Protein AF-0000000084608697 (afdb_homodimer)

Organism: Ustilaginoidea virens (NCBI:txid1159556)

Solvent-accessible surface area (backbone atoms only — not comparable to full-atom values): 17547 Å² total; per-residue (Å²): 116,72,67,58,55,71,74,44,59,84,56,86,73,61,62,31,54,55,31,36,53,52,17,53,52,23,45,50,49,25,54,39,28,73,66,32,32,55,66,58,42,60,38,37,49,15,22,28,38,75,38,80,84,57,64,77,69,54,99,87,40,54,47,83,27,41,56,62,39,54,36,82,29,76,86,44,89,82,32,40,54,61,70,35,53,60,26,30,44,39,45,17,50,34,32,39,53,48,17,53,41,22,41,52,22,21,69,34,38,35,33,33,67,38,40,48,50,38,52,46,48,32,52,51,49,40,51,52,55,49,40,30,42,76,70,68,41,41,22,60,93,49,72,65,42,48,50,62,49,50,58,23,49,50,48,65,58,48,47,74,74,44,39,78,79,45,37,78,42,122,115,71,66,62,58,69,74,46,58,84,55,86,72,62,62,32,55,56,31,38,53,51,18,52,51,22,46,52,49,25,54,39,30,73,65,31,34,55,67,59,40,60,38,36,51,16,21,28,37,75,37,79,85,56,63,77,69,53,98,87,42,55,46,84,27,40,56,60,38,53,38,82,29,75,84,43,89,82,33,40,54,61,70,34,52,60,28,30,45,41,46,16,50,35,32,38,53,48,17,53,42,22,41,53,22,20,70,36,39,37,33,34,67,39,40,49,50,38,50,46,49,32,52,52,50,40,51,50,55,49,41,32,42,76,70,66,42,39,24,60,92,49,73,65,44,46,50,61,50,48,57,24,51,50,48,65,56,48,47,75,77,45,38,79,78,45,37,79,42,123

Foldseek 3Di:
DVVVVVLAAPDPDCLLVLLLVLLVVLLVLLVCLQVDCVLVCQFQVFWWDADPVDDPDDPVDHLVPDPVRIDTDRPDPPTGAPDDSVNSNVSSVLSNVLSVLSNVCSHQLQAPVSLVVNLVSLVVQLVVLVCSVPPVRSGDDDDSSVVSNVSSVCCNVPSVVCSVVRHNHD/DVVVVVLAAPDPDCLLVLLLVLLVVLLVLLVCLQVDCVLVCQFQVFWWDADPPDDPDDPVDHLVPDPVRIDTDRPDPPTGADDDSVNSNVSSVLSNVLSVLSNVCSHQLQAPVSLVVNLVSLVVQLVVLVCSVPPVRSGDDDDSSVVSNVSSVCCNVPSVVCSVVRHNHD

Radius of gyration: 20.95 Å; Cα contacts (8 Å, |Δi|>4): 525; chains: 2; bounding box: 41×61×62 Å

pLDDT: mean 93.78, std 8.95, range [45.25, 98.75]

Secondary structure (DSSP, 8-state):
-HHHHHHS---SSSHHHHHHHHHHHHHHHHHHHHH-SHHHHHHS---EEE-TTSPPP-SS--GGG-TTSEEE-TT-TT-B----HHHHHHHHHHHHHHHHHHHHHHH-TTBHHHHHHHHHHHHHHHHHHHHIIIII----SSHHHHHHHHHHHHHHHHHHHHHHHH--B-/-HHHHHHS---SSSHHHHHHHHHHHHHHHHHHHHH-SHHHHHHS---EEE-TTSPPP-SS--GGG-TTSEEE-TT-TT-B----HHHHHHHHHHHHHHHHHHHHHHH-TTBHHHHHHHHHHHHHHHHHHHHIIIII----SSHHHHHHHHHHHHHHHHHHHHHHHH--B-

Nearest PDB structures (foldseek):
  8vdq-assembly1_A  TM=4.233E-01  e=6.321E+00  Mus musculus
  8vdq-assembly1_A  TM=4.374E-01  e=5.669E+00  Mus musculus

Structure (mmCIF, N/CA/C/O backbone):
data_AF-0000000084608697-model_v1
#
loop_
_entity.id
_entity.type
_entity.pdbx_description
1 polymer 'Ergosterol biosynthesis protein'
#
loop_
_atom_site.group_PDB
_atom_site.id
_atom_site.type_symbol
_atom_site.label_atom_id
_atom_site.label_alt_id
_atom_site.label_comp_id
_atom_site.label_asym_id
_atom_site.label_entity_id
_atom_site.label_seq_id
_atom_site.pdbx_PDB_ins_code
_atom_site.Cartn_x
_atom_site.Cartn_y
_atom_site.Cartn_z
_atom_site.occupancy
_atom_site.B_iso_or_equiv
_atom_site.auth_seq_id
_atom_site.auth_comp_id
_atom_site.auth_asym_id
_atom_site.auth_atom_id
_atom_site.pdbx_PDB_model_num
ATOM 1 N N . MET A 1 1 ? -3.281 -4.859 -34.844 1 45.25 1 MET A N 1
ATOM 2 C CA . MET A 1 1 ? -4.25 -5.734 -34.188 1 45.25 1 MET A CA 1
ATOM 3 C C . MET A 1 1 ? -3.572 -6.996 -33.656 1 45.25 1 MET A C 1
ATOM 5 O O . MET A 1 1 ? -4.027 -7.582 -32.688 1 45.25 1 MET A O 1
ATOM 9 N N . ASP A 1 2 ? -2.605 -7.582 -34.438 1 53.78 2 ASP A N 1
ATOM 10 C CA . ASP A 1 2 ? -1.92 -8.836 -34.125 1 53.78 2 ASP A CA 1
ATOM 11 C C . ASP A 1 2 ? -1.036 -8.695 -32.875 1 53.78 2 ASP A C 1
ATOM 13 O O . ASP A 1 2 ? -0.891 -9.641 -32.125 1 53.78 2 ASP A O 1
ATOM 17 N N . SER A 1 3 ? -0.537 -7.578 -32.75 1 54.22 3 SER A N 1
ATOM 18 C CA . SER A 1 3 ? 0.428 -7.34 -31.672 1 54.22 3 SER A CA 1
ATOM 19 C C . SER A 1 3 ? -0.259 -7.258 -30.312 1 54.22 3 SER A C 1
ATOM 21 O O . SER A 1 3 ? 0.27 -7.75 -29.312 1 54.22 3 SER A O 1
ATOM 23 N N . LEU A 1 4 ? -1.444 -6.684 -30.328 1 56.38 4 LEU A N 1
ATOM 24 C CA . LEU A 1 4 ? -2.174 -6.586 -29.062 1 56.38 4 LEU A CA 1
ATOM 25 C C . LEU A 1 4 ? -2.596 -7.969 -28.578 1 56.38 4 LEU A C 1
ATOM 27 O O . LEU A 1 4 ? -2.598 -8.227 -27.359 1 56.38 4 LEU A O 1
ATOM 31 N N . LYS A 1 5 ? -2.891 -8.836 -29.453 1 59.56 5 LYS A N 1
ATOM 32 C CA . LYS A 1 5 ? -3.326 -10.188 -29.125 1 59.56 5 LYS A CA 1
ATOM 33 C C . LYS A 1 5 ? -2.213 -10.961 -28.422 1 59.56 5 LYS A C 1
ATOM 35 O O . LYS A 1 5 ? -2.48 -11.836 -27.594 1 59.56 5 LYS A O 1
ATOM 40 N N . SER A 1 6 ? -1.045 -10.523 -28.969 1 66.44 6 SER A N 1
ATOM 41 C CA . SER A 1 6 ? 0.073 -11.281 -28.406 1 66.44 6 SER A CA 1
ATOM 42 C C . SER A 1 6 ? 0.277 -10.969 -26.938 1 66.44 6 SER A C 1
ATOM 44 O O . SER A 1 6 ? 0.839 -11.781 -26.188 1 66.44 6 SER A O 1
ATOM 46 N N . VAL A 1 7 ? -0.311 -9.742 -26.422 1 72 7 VAL A N 1
ATOM 47 C CA . VAL A 1 7 ? -0.062 -9.352 -25.047 1 72 7 VAL A CA 1
ATOM 48 C C . VAL A 1 7 ? -1.276 -9.688 -24.188 1 72 7 VAL A C 1
ATOM 50 O O . VAL A 1 7 ? -1.203 -9.648 -22.953 1 72 7 VAL A O 1
ATOM 53 N N . LEU A 1 8 ? -2.275 -10.148 -24.875 1 74.19 8 LEU A N 1
ATOM 54 C CA . LEU A 1 8 ? -3.5 -10.469 -24.141 1 74.19 8 LEU A CA 1
ATOM 55 C C . LEU A 1 8 ? -3.453 -11.891 -23.594 1 74.19 8 LEU A C 1
ATOM 57 O O . LEU A 1 8 ? -2.85 -12.773 -24.203 1 74.19 8 LEU A O 1
ATOM 61 N N . PRO A 1 9 ? -4.078 -12.031 -22.438 1 79.44 9 PRO A N 1
ATOM 62 C CA . PRO A 1 9 ? -4.078 -13.375 -21.859 1 79.44 9 PRO A CA 1
ATOM 63 C C . PRO A 1 9 ? -4.797 -14.398 -22.734 1 79.44 9 PRO A C 1
ATOM 65 O O . PRO A 1 9 ? -5.762 -14.062 -23.422 1 79.44 9 PRO A O 1
ATOM 68 N N . GLU A 1 10 ? -4.266 -15.539 -23 1 67.75 10 GLU A N 1
ATOM 69 C CA . GLU A 1 10 ? -4.816 -16.609 -23.828 1 67.75 10 GLU A CA 1
ATOM 70 C C . GLU A 1 10 ? -5.852 -17.422 -23.078 1 67.75 10 GLU A C 1
ATOM 72 O O . GLU A 1 10 ? -6.645 -18.156 -23.672 1 67.75 10 GLU A O 1
ATOM 77 N N . GLY A 1 11 ? -6.113 -16.875 -21.953 1 62.91 11 GLY A N 1
ATOM 78 C CA . GLY A 1 11 ? -6.887 -17.781 -21.109 1 62.91 11 GLY A CA 1
ATOM 79 C C . GLY A 1 11 ? -8.359 -17.812 -21.469 1 62.91 11 GLY A C 1
ATOM 80 O O . GLY A 1 11 ? -8.836 -16.984 -22.25 1 62.91 11 GLY A O 1
ATOM 81 N N . LYS A 1 12 ? -9.047 -18.938 -21.25 1 77.56 12 LYS A N 1
ATOM 82 C CA . LYS A 1 12 ? -10.484 -19.156 -21.391 1 77.56 12 LYS A CA 1
ATOM 83 C C . LYS A 1 12 ? -11.273 -18.25 -20.453 1 77.56 12 LYS A C 1
ATOM 85 O O . LYS A 1 12 ? -10.906 -18.078 -19.281 1 77.56 12 LYS A O 1
ATOM 90 N N . GLY A 1 13 ? -12.188 -17.547 -21.047 1 87.81 13 GLY A N 1
ATOM 91 C CA . GLY A 1 13 ? -13.109 -16.75 -20.25 1 87.81 13 GLY A CA 1
ATOM 92 C C . GLY A 1 13 ? -12.742 -15.281 -20.188 1 87.81 13 GLY A C 1
ATOM 93 O O . GLY A 1 13 ? -11.773 -14.859 -20.828 1 87.81 13 GLY A O 1
ATOM 94 N N . ILE A 1 14 ? -13.445 -14.562 -19.328 1 94.06 14 ILE A N 1
ATOM 95 C CA . ILE A 1 14 ? -13.359 -13.102 -19.328 1 94.06 14 ILE A CA 1
ATOM 96 C C . ILE A 1 14 ? -12.547 -12.633 -18.125 1 94.06 14 ILE A C 1
ATOM 98 O O . ILE A 1 14 ? -12.031 -11.516 -18.125 1 94.06 14 ILE A O 1
ATOM 102 N N . LEU A 1 15 ? -12.312 -13.461 -17.219 1 95.12 15 LEU A N 1
ATOM 103 C CA . LEU A 1 15 ? -11.672 -13.078 -15.961 1 95.12 15 LEU A CA 1
ATOM 104 C C . LEU A 1 15 ? -10.25 -12.602 -16.188 1 95.12 15 LEU A C 1
ATOM 106 O O . LEU A 1 15 ? -9.828 -11.578 -15.633 1 95.12 15 LEU A O 1
ATOM 110 N N . PRO A 1 16 ? -9.453 -13.211 -17.047 1 95.25 16 PRO A N 1
ATOM 111 C CA . PRO A 1 16 ? -8.102 -12.711 -17.312 1 95.25 16 PRO A CA 1
ATOM 112 C C . PRO A 1 16 ? -8.102 -11.297 -17.875 1 95.25 16 PRO A C 1
ATOM 114 O O . PRO A 1 16 ? -7.227 -10.492 -17.547 1 95.25 16 PRO A O 1
ATOM 117 N N . TYR A 1 17 ? -9.055 -11.023 -18.656 1 94.06 17 TYR A N 1
ATOM 118 C CA . TYR A 1 17 ? -9.141 -9.688 -19.234 1 94.06 17 TYR A CA 1
ATOM 119 C C . TYR A 1 17 ? -9.539 -8.656 -18.188 1 94.06 17 TYR A C 1
ATOM 121 O O . TYR A 1 17 ? -9.023 -7.531 -18.188 1 94.06 17 TYR A O 1
ATOM 129 N N . TYR A 1 18 ? -10.477 -9.047 -17.375 1 95.38 18 TYR A N 1
ATOM 130 C CA . TYR A 1 18 ? -10.867 -8.195 -16.25 1 95.38 18 TYR A CA 1
ATOM 131 C C . TYR A 1 18 ? -9.656 -7.852 -15.391 1 95.38 18 TYR A C 1
ATOM 133 O O . TYR A 1 18 ? -9.43 -6.684 -15.062 1 95.38 18 TYR A O 1
ATOM 141 N N . MET A 1 19 ? -8.859 -8.812 -15.117 1 95.69 19 MET A N 1
ATOM 142 C CA . MET A 1 19 ? -7.688 -8.625 -14.266 1 95.69 19 MET A CA 1
ATOM 143 C C . MET A 1 19 ? -6.633 -7.777 -14.977 1 95.69 19 MET A C 1
ATOM 145 O O . MET A 1 19 ? -5.992 -6.926 -14.359 1 95.69 19 MET A O 1
ATOM 149 N N . PHE A 1 20 ? -6.504 -8.023 -16.203 1 95.31 20 PHE A N 1
ATOM 150 C CA . PHE A 1 20 ? -5.512 -7.277 -16.969 1 95.31 20 PHE A CA 1
ATOM 151 C C . PHE A 1 20 ? -5.883 -5.801 -17.047 1 95.31 20 PHE A C 1
ATOM 153 O O . PHE A 1 20 ? -5.035 -4.93 -16.828 1 95.31 20 PHE A O 1
ATOM 160 N N . VAL A 1 21 ? -7.117 -5.52 -17.312 1 93.88 21 VAL A N 1
ATOM 161 C CA . VAL A 1 21 ? -7.586 -4.145 -17.406 1 93.88 21 VAL A CA 1
ATOM 162 C C . VAL A 1 21 ? -7.402 -3.439 -16.062 1 93.88 21 VAL A C 1
ATOM 164 O O . VAL A 1 21 ? -6.914 -2.307 -16.016 1 93.88 21 VAL A O 1
ATOM 167 N N . LEU A 1 22 ? -7.73 -4.086 -14.977 1 94.44 22 LEU A N 1
ATOM 168 C CA . LEU A 1 22 ? -7.57 -3.494 -13.656 1 94.44 22 LEU A CA 1
ATOM 169 C C . LEU A 1 22 ? -6.102 -3.254 -13.336 1 94.44 22 LEU A C 1
ATOM 171 O O . LEU A 1 22 ? -5.758 -2.285 -12.656 1 94.44 22 LEU A O 1
ATOM 175 N N . SER A 1 23 ? -5.293 -4.121 -13.867 1 95.62 23 SER A N 1
ATOM 176 C CA . SER A 1 23 ? -3.859 -3.932 -13.68 1 95.62 23 SER A CA 1
ATOM 177 C C . SER A 1 23 ? -3.375 -2.666 -14.383 1 95.62 23 SER A C 1
ATOM 179 O O . SER A 1 23 ? -2.592 -1.898 -13.812 1 95.62 23 SER A O 1
ATOM 181 N N . VAL A 1 24 ? -3.844 -2.428 -15.516 1 93.5 24 VAL A N 1
ATOM 182 C CA . VAL A 1 24 ? -3.457 -1.241 -16.281 1 93.5 24 VAL A CA 1
ATOM 183 C C . VAL A 1 24 ? -3.977 0.011 -15.57 1 93.5 24 VAL A C 1
ATOM 185 O O . VAL A 1 24 ? -3.26 1.007 -15.453 1 93.5 24 VAL A O 1
ATOM 188 N N . ILE A 1 25 ? -5.184 -0.062 -15.07 1 91.75 25 ILE A N 1
ATOM 189 C CA . ILE A 1 25 ? -5.766 1.044 -14.312 1 91.75 25 ILE A CA 1
ATOM 190 C C . ILE A 1 25 ? -4.918 1.335 -13.078 1 91.75 25 ILE A C 1
ATOM 192 O O . ILE A 1 25 ? -4.648 2.496 -12.766 1 91.75 25 ILE A O 1
ATOM 196 N N . SER A 1 26 ? -4.449 0.291 -12.461 1 93.81 26 SER A N 1
ATOM 197 C CA . SER A 1 26 ? -3.641 0.436 -11.258 1 93.81 26 SER A CA 1
ATOM 198 C C . SER A 1 26 ? -2.283 1.055 -11.57 1 93.81 26 SER A C 1
ATOM 200 O O . SER A 1 26 ? -1.731 1.799 -10.758 1 93.81 26 SER A O 1
ATOM 202 N N . ILE A 1 27 ? -1.717 0.741 -12.68 1 93.56 27 ILE A N 1
ATOM 203 C CA . ILE A 1 27 ? -0.475 1.378 -13.102 1 93.56 27 ILE A CA 1
ATOM 204 C C . ILE A 1 27 ? -0.707 2.873 -13.312 1 93.56 27 ILE A C 1
ATOM 206 O O . ILE A 1 27 ? 0.123 3.697 -12.922 1 93.56 27 ILE A O 1
ATOM 210 N N . GLY A 1 28 ? -1.829 3.162 -13.969 1 92.56 28 GLY A N 1
ATOM 211 C CA . GLY A 1 28 ? -2.201 4.559 -14.117 1 92.56 28 GLY A CA 1
ATOM 212 C C . GLY A 1 28 ? -2.33 5.293 -12.797 1 92.56 28 GLY A C 1
ATOM 213 O O . GLY A 1 28 ? -1.868 6.43 -12.664 1 92.56 28 GLY A O 1
ATOM 214 N N . ASN A 1 29 ? -2.975 4.621 -11.875 1 92.31 29 ASN A N 1
ATOM 215 C CA . ASN A 1 29 ? -3.1 5.203 -10.539 1 92.31 29 ASN A CA 1
ATOM 216 C C . ASN A 1 29 ? -1.733 5.445 -9.906 1 92.31 29 ASN A C 1
ATOM 218 O O . ASN A 1 29 ? -1.498 6.5 -9.312 1 92.31 29 ASN A O 1
ATOM 222 N N . CYS A 1 30 ? -0.899 4.5 -10.047 1 93.06 30 CYS A N 1
ATOM 223 C CA . CYS A 1 30 ? 0.449 4.648 -9.508 1 93.06 30 CYS A CA 1
ATOM 224 C C . CYS A 1 30 ? 1.138 5.871 -10.102 1 93.06 30 CYS A C 1
ATOM 226 O O . CYS A 1 30 ? 1.655 6.715 -9.367 1 93.06 30 CYS A O 1
ATOM 228 N N . LEU A 1 31 ? 1.128 6.039 -11.352 1 94.19 31 LEU A N 1
ATOM 229 C CA . LEU A 1 31 ? 1.785 7.156 -12.016 1 94.19 31 LEU A CA 1
ATOM 230 C C . LEU A 1 31 ? 1.169 8.484 -11.594 1 94.19 31 LEU A C 1
ATOM 232 O O . LEU A 1 31 ? 1.886 9.461 -11.359 1 94.19 31 LEU A O 1
ATOM 236 N N . GLN A 1 32 ? -0.088 8.414 -11.523 1 95 32 GLN A N 1
ATOM 237 C CA . GLN A 1 32 ? -0.788 9.648 -11.195 1 95 32 GLN A CA 1
ATOM 238 C C . GLN A 1 32 ? -0.42 10.141 -9.797 1 95 32 GLN A C 1
ATOM 240 O O . GLN A 1 32 ? -0.306 11.344 -9.562 1 95 32 GLN A O 1
ATOM 245 N N . THR A 1 33 ? -0.201 9.258 -8.836 1 95.12 33 THR A N 1
ATOM 246 C CA . THR A 1 33 ? 0.091 9.656 -7.461 1 95.12 33 THR A CA 1
ATOM 247 C C . THR A 1 33 ? 1.447 10.344 -7.375 1 95.12 33 THR A C 1
ATOM 249 O O . THR A 1 33 ? 1.72 11.07 -6.418 1 95.12 33 THR A O 1
ATOM 252 N N . TYR A 1 34 ? 2.328 10.188 -8.383 1 95.75 34 TYR A N 1
ATOM 253 C CA . TYR A 1 34 ? 3.627 10.852 -8.406 1 95.75 34 TYR A CA 1
ATOM 254 C C . TYR A 1 34 ? 3.555 12.172 -9.164 1 95.75 34 TYR A C 1
ATOM 256 O O . TYR A 1 34 ? 4.473 12.984 -9.086 1 95.75 34 TYR A O 1
ATOM 264 N N . SER A 1 35 ? 2.438 12.422 -9.836 1 96.44 35 SER A N 1
ATOM 265 C CA . SER A 1 35 ? 2.32 13.602 -10.688 1 96.44 35 SER A CA 1
ATOM 266 C C . SER A 1 35 ? 1.34 14.609 -10.102 1 96.44 35 SER A C 1
ATOM 268 O O . SER A 1 35 ? 1.544 15.82 -10.219 1 96.44 35 SER A O 1
ATOM 270 N N . THR A 1 36 ? 0.252 14.055 -9.547 1 97.19 36 THR A N 1
ATOM 271 C CA . THR A 1 36 ? -0.782 14.906 -8.977 1 97.19 36 THR A CA 1
ATOM 272 C C . THR A 1 36 ? -1.532 14.18 -7.859 1 97.19 36 THR A C 1
ATOM 274 O O . THR A 1 36 ? -1.613 12.953 -7.859 1 97.19 36 THR A O 1
ATOM 277 N N . LEU A 1 37 ? -2.049 15.008 -6.941 1 97.12 37 LEU A N 1
ATOM 278 C CA . LEU A 1 37 ? -2.891 14.43 -5.895 1 97.12 37 LEU A CA 1
ATOM 279 C C . LEU A 1 37 ? -4.367 14.625 -6.223 1 97.12 37 LEU A C 1
ATOM 281 O O . LEU A 1 37 ? -5.238 14.195 -5.461 1 97.12 37 LEU A O 1
ATOM 285 N N . HIS A 1 38 ? -4.621 15.164 -7.332 1 96 38 HIS A N 1
ATOM 286 C CA . HIS A 1 38 ? -5.965 15.586 -7.711 1 96 38 HIS A CA 1
ATOM 287 C C . HIS A 1 38 ? -6.949 14.422 -7.641 1 96 38 HIS A C 1
ATOM 289 O O . HIS A 1 38 ? -7.984 14.516 -6.98 1 96 38 HIS A O 1
ATOM 295 N N . PHE A 1 39 ? -6.672 13.367 -8.156 1 94.5 39 PHE A N 1
ATOM 296 C CA . PHE A 1 39 ? -7.59 12.242 -8.242 1 94.5 39 PHE A CA 1
ATOM 297 C C . PHE A 1 39 ? -7.676 11.5 -6.914 1 94.5 39 PHE A C 1
ATOM 299 O O . PHE A 1 39 ? -8.758 11.109 -6.484 1 94.5 39 PHE A O 1
ATOM 306 N N . SER A 1 40 ? -6.562 11.312 -6.238 1 96.38 40 SER A N 1
ATOM 307 C CA . SER A 1 40 ? -6.539 10.609 -4.957 1 96.38 40 SER A CA 1
ATOM 308 C C . SER A 1 40 ? -7.285 11.391 -3.883 1 96.38 40 SER A C 1
ATOM 310 O O . SER A 1 40 ? -7.906 10.805 -2.998 1 96.38 40 SER A O 1
ATOM 312 N N . ARG A 1 41 ? -7.18 12.719 -3.98 1 97.19 41 ARG A N 1
ATOM 313 C CA . ARG A 1 41 ? -7.871 13.555 -3.008 1 97.19 41 ARG A CA 1
ATOM 314 C C . ARG A 1 41 ? -9.383 13.477 -3.199 1 97.19 41 ARG A C 1
ATOM 316 O O . ARG A 1 41 ? -10.148 13.688 -2.254 1 97.19 41 ARG A O 1
ATOM 323 N N . ARG A 1 42 ? -9.789 13.195 -4.395 1 95.94 42 ARG A N 1
ATOM 324 C CA . ARG A 1 42 ? -11.219 13 -4.648 1 95.94 42 ARG A CA 1
ATOM 325 C C . ARG A 1 42 ? -11.695 11.672 -4.066 1 95.94 42 ARG A C 1
ATOM 327 O O . ARG A 1 42 ? -12.859 11.547 -3.678 1 95.94 42 ARG A O 1
ATOM 334 N N . LEU A 1 43 ? -10.773 10.781 -4.059 1 96.75 43 LEU A N 1
ATOM 335 C CA . LEU A 1 43 ? -11.086 9.484 -3.475 1 96.75 43 LEU A CA 1
ATOM 336 C C . LEU A 1 43 ? -11.117 9.57 -1.951 1 96.75 43 LEU A C 1
ATOM 338 O O . LEU A 1 43 ? -12.102 9.156 -1.326 1 96.75 43 LEU A O 1
ATOM 342 N N . TYR A 1 44 ? -10.07 10.07 -1.381 1 97.88 44 TYR A N 1
ATOM 343 C CA . TYR A 1 44 ? -9.961 10.281 0.059 1 97.88 44 TYR A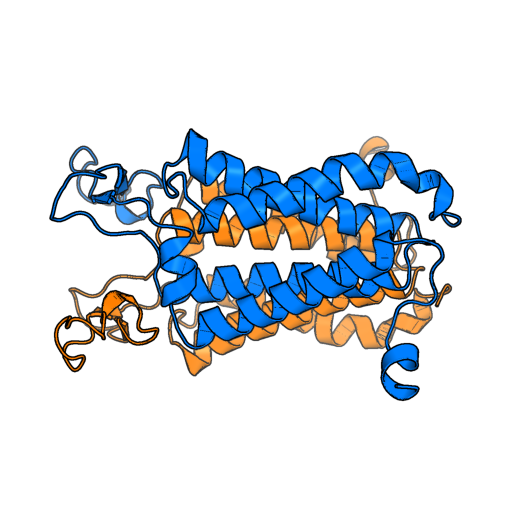 CA 1
ATOM 344 C C . TYR A 1 44 ? -10.344 11.703 0.436 1 97.88 44 TYR A C 1
ATOM 346 O O . TYR A 1 44 ? -9.5 12.492 0.871 1 97.88 44 TYR A O 1
ATOM 354 N N . ASN A 1 45 ? -11.641 12 0.368 1 97.56 45 ASN A N 1
ATOM 355 C CA . ASN A 1 45 ? -12.086 13.391 0.42 1 97.56 45 ASN A CA 1
ATOM 356 C C . ASN A 1 45 ? -12.695 13.727 1.776 1 97.56 45 ASN A C 1
ATOM 358 O O . ASN A 1 45 ? -13.328 14.781 1.934 1 97.56 45 ASN A O 1
ATOM 362 N N . GLY A 1 46 ? -12.555 12.82 2.738 1 97.75 46 GLY A N 1
ATOM 363 C CA . GLY A 1 46 ? -12.953 13.172 4.09 1 97.75 46 GLY A CA 1
ATOM 364 C C . GLY A 1 46 ? -12.141 14.32 4.672 1 97.75 46 GLY A 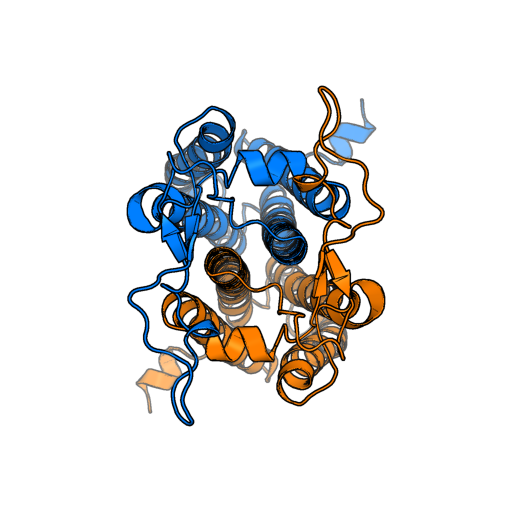C 1
ATOM 365 O O . GLY A 1 46 ? -10.938 14.414 4.434 1 97.75 46 GLY A O 1
ATOM 366 N N . ARG A 1 47 ? -12.875 15.109 5.445 1 97.88 47 ARG A N 1
ATOM 367 C CA . ARG A 1 47 ? -12.219 16.297 5.973 1 97.88 47 ARG A CA 1
ATOM 368 C C . ARG A 1 47 ? -12.094 16.234 7.492 1 97.88 47 ARG A C 1
ATOM 370 O O . ARG A 1 47 ? -13.016 15.773 8.18 1 97.88 47 ARG A O 1
ATOM 377 N N . PHE A 1 48 ? -10.938 16.719 8.016 1 98.5 48 PHE A N 1
ATOM 378 C CA . PHE A 1 48 ? -10.602 16.516 9.414 1 98.5 48 PHE A CA 1
ATOM 379 C C . PHE A 1 48 ? -9.969 17.766 10.016 1 98.5 48 PHE A C 1
ATOM 381 O O . PHE A 1 48 ? -9.422 18.594 9.289 1 98.5 48 PHE A O 1
ATOM 388 N N . ILE A 1 49 ? -10.055 17.875 11.273 1 98 49 ILE A N 1
ATOM 389 C CA . ILE A 1 49 ? -9.336 18.859 12.062 1 98 49 ILE A CA 1
ATOM 390 C C . ILE A 1 49 ? -8.562 18.172 13.188 1 98 49 ILE A C 1
ATOM 392 O O . ILE A 1 49 ? -8.812 17 13.484 1 98 49 ILE A O 1
ATOM 396 N N . ARG A 1 50 ? -7.625 18.859 13.773 1 97.12 50 ARG A N 1
ATOM 397 C CA . ARG A 1 50 ? -6.832 18.312 14.867 1 97.12 50 ARG A CA 1
ATOM 398 C C . ARG A 1 50 ? -7.711 17.984 16.078 1 97.12 50 ARG A C 1
ATOM 400 O O . ARG A 1 50 ? -8.609 18.75 16.422 1 97.12 50 ARG A O 1
ATOM 407 N N . ASN A 1 51 ? -7.477 16.875 16.641 1 97.44 51 ASN A N 1
ATOM 408 C CA . ASN A 1 51 ? -8.164 16.453 17.859 1 97.44 51 ASN A CA 1
ATOM 409 C C . ASN A 1 51 ? -7.672 17.234 19.078 1 97.44 51 ASN A C 1
ATOM 411 O O . ASN A 1 51 ? -6.629 16.906 19.641 1 97.44 51 ASN A O 1
ATOM 415 N N . THR A 1 52 ? -8.391 18.188 19.594 1 95.06 52 THR A N 1
ATOM 416 C CA . THR A 1 52 ? -7.973 19.062 20.688 1 95.06 52 THR A CA 1
ATOM 417 C C . THR A 1 52 ? -8.195 18.391 22.031 1 95.06 52 THR A C 1
ATOM 419 O O . THR A 1 52 ? -7.785 18.922 23.078 1 95.06 52 THR A O 1
ATOM 422 N N . LYS A 1 53 ? -8.797 17.25 22.047 1 96.38 53 LYS A N 1
ATOM 423 C CA . LYS A 1 53 ? -9.055 16.531 23.297 1 96.38 53 LYS A CA 1
ATOM 424 C C . LYS A 1 53 ? -7.82 15.766 23.75 1 96.38 53 LYS A C 1
ATOM 426 O O . LYS A 1 53 ? -7.754 15.312 24.891 1 96.38 53 LYS A O 1
ATOM 431 N N . LEU A 1 54 ? -6.863 15.57 22.781 1 95.5 54 LEU A N 1
ATOM 432 C CA . LEU A 1 54 ? -5.633 14.883 23.156 1 95.5 54 LEU A CA 1
ATOM 433 C C . LEU A 1 54 ? -4.758 15.766 24.031 1 95.5 54 LEU A C 1
ATOM 435 O O . LEU A 1 54 ? -4.648 16.969 23.797 1 95.5 54 LEU A O 1
ATOM 439 N N . PRO A 1 55 ? -4.141 15.164 25.062 1 94.19 55 PRO A N 1
ATOM 440 C CA . PRO A 1 55 ? -3.24 15.945 25.906 1 94.19 55 PRO A CA 1
ATOM 441 C C . PRO A 1 55 ? -1.993 16.422 25.172 1 94.19 55 PRO A C 1
ATOM 443 O O . PRO A 1 55 ? -1.642 15.867 24.125 1 94.19 55 PRO A O 1
ATOM 446 N N . PRO A 1 56 ? -1.363 17.438 25.766 1 93.06 56 PRO A N 1
ATOM 447 C CA . PRO A 1 56 ? -0.113 17.891 25.156 1 93.06 56 PRO A CA 1
ATOM 448 C C . PRO A 1 56 ? 1.016 16.875 25.281 1 93.06 56 PRO A C 1
ATOM 450 O O . PRO A 1 56 ? 0.912 15.93 26.062 1 93.06 56 PRO A O 1
ATOM 453 N N . ALA A 1 57 ? 2.018 17.062 24.453 1 93.06 57 ALA A N 1
ATOM 454 C CA . ALA A 1 57 ? 3.174 16.172 24.469 1 93.06 57 ALA A CA 1
ATOM 455 C C . ALA A 1 57 ? 3.848 16.156 25.828 1 93.06 57 ALA A C 1
ATOM 457 O O . ALA A 1 57 ? 3.973 17.203 26.484 1 93.06 57 ALA A O 1
ATOM 458 N N . THR A 1 58 ? 4.156 15.047 26.297 1 93.56 58 THR A N 1
ATOM 459 C CA . THR A 1 58 ? 4.965 14.828 27.5 1 93.56 58 THR A CA 1
ATOM 460 C C . THR A 1 58 ? 6.184 13.969 27.188 1 93.56 58 THR A C 1
ATOM 462 O O . THR A 1 58 ? 6.48 13.711 26.016 1 93.56 58 THR A O 1
ATOM 465 N N . ALA A 1 59 ? 6.891 13.609 28.219 1 92.56 59 ALA A N 1
ATOM 466 C CA . ALA A 1 59 ? 8.062 12.766 28.031 1 92.56 59 ALA A CA 1
ATOM 467 C C . ALA A 1 59 ? 7.668 11.367 27.562 1 92.56 59 ALA A C 1
ATOM 469 O O . ALA A 1 59 ? 8.43 10.711 26.844 1 92.56 59 ALA A O 1
ATOM 470 N N . THR A 1 60 ? 6.453 10.992 27.797 1 90.5 60 THR A N 1
ATOM 471 C CA . THR A 1 60 ? 6.07 9.609 27.531 1 90.5 60 THR A CA 1
ATOM 472 C C . THR A 1 60 ? 4.93 9.547 26.516 1 90.5 60 THR A C 1
ATOM 474 O O . THR A 1 60 ? 4.512 8.461 26.109 1 90.5 60 THR A O 1
ATOM 477 N N . PHE A 1 61 ? 4.449 10.688 26.172 1 92 61 PHE A N 1
ATOM 478 C CA . PHE A 1 61 ? 3.301 10.711 25.281 1 92 61 PHE A CA 1
ATOM 479 C C . PHE A 1 61 ? 3.473 11.773 24.203 1 92 61 PHE A C 1
ATOM 481 O O . PHE A 1 61 ? 3.775 12.93 24.516 1 92 61 PHE A O 1
ATOM 488 N N . ASP A 1 62 ? 3.34 11.398 23 1 95.12 62 ASP A N 1
ATOM 489 C CA . ASP A 1 62 ? 3.318 12.312 21.859 1 95.12 62 ASP A CA 1
ATOM 490 C C . ASP A 1 62 ? 1.985 12.234 21.125 1 95.12 62 ASP A C 1
ATOM 492 O O . ASP A 1 62 ? 1.664 11.211 20.516 1 95.12 62 ASP A O 1
ATOM 496 N N . PRO A 1 63 ? 1.178 13.25 21.156 1 95.81 63 PRO A N 1
ATOM 497 C CA . PRO A 1 63 ? -0.115 13.219 20.469 1 95.81 63 PRO A CA 1
ATOM 498 C C . PRO A 1 63 ? 0.021 12.984 18.953 1 95.81 63 PRO A C 1
ATOM 500 O O . PRO A 1 63 ? -0.917 12.5 18.312 1 95.81 63 PRO A O 1
ATOM 503 N N . GLU A 1 64 ? 1.182 13.297 18.375 1 96.25 64 GLU A N 1
ATOM 504 C CA . GLU A 1 64 ? 1.404 13.086 16.938 1 96.25 64 GLU A CA 1
ATOM 505 C C . GLU A 1 64 ? 1.491 11.602 16.609 1 96.25 64 GLU A C 1
ATOM 507 O O . GLU A 1 64 ? 1.391 11.219 15.445 1 96.25 64 GLU A O 1
ATOM 512 N N . ASP A 1 65 ? 1.636 10.766 17.656 1 97 65 ASP A N 1
ATOM 513 C CA . ASP A 1 65 ? 1.724 9.32 17.469 1 97 65 ASP A CA 1
ATOM 514 C C . ASP A 1 65 ? 0.337 8.68 17.469 1 97 65 ASP A C 1
ATOM 516 O O . ASP A 1 65 ? 0.191 7.5 17.156 1 97 65 ASP A O 1
ATOM 520 N N . SER A 1 66 ? -0.651 9.461 17.812 1 96.94 66 SER A N 1
ATOM 521 C CA . SER A 1 66 ? -1.996 8.922 17.969 1 96.94 66 SER A CA 1
ATOM 522 C C . SER A 1 66 ? -2.688 8.75 16.625 1 96.94 66 SER A C 1
ATOM 524 O O . SER A 1 66 ? -2.629 9.641 15.773 1 96.94 66 SER A O 1
ATOM 526 N N . THR A 1 67 ? -3.426 7.652 16.453 1 97 67 THR A N 1
ATOM 527 C CA . THR A 1 67 ? -4.242 7.453 15.25 1 97 67 THR A CA 1
ATOM 528 C C . THR A 1 67 ? -5.484 8.344 15.297 1 97 67 THR A C 1
ATOM 530 O O . THR A 1 67 ? -6.176 8.5 14.289 1 97 67 THR A O 1
ATOM 533 N N . ASP A 1 68 ? -5.734 8.969 16.469 1 96.75 68 ASP A N 1
ATOM 534 C CA . ASP A 1 68 ? -6.887 9.852 16.641 1 96.75 68 ASP A CA 1
ATOM 535 C C . ASP A 1 68 ? -6.457 11.32 16.641 1 96.75 68 ASP A C 1
ATOM 537 O O . ASP A 1 68 ? -7.195 12.188 17.125 1 96.75 68 ASP A O 1
ATOM 541 N N . LYS A 1 69 ? -5.293 11.547 16.156 1 97.75 69 LYS A N 1
ATOM 542 C CA . LYS A 1 69 ? -4.797 12.922 16.203 1 97.75 69 LYS A CA 1
ATOM 543 C C . LYS A 1 69 ? -5.652 13.844 15.344 1 97.75 69 LYS A C 1
ATOM 545 O O . LYS A 1 69 ? -5.629 15.062 15.523 1 97.75 69 LYS A O 1
ATOM 550 N N . LEU A 1 70 ? -6.414 13.281 14.414 1 98.12 70 LEU A N 1
ATOM 551 C CA . LEU A 1 70 ? -7.355 14.008 13.57 1 98.12 70 LEU A CA 1
ATOM 552 C C . LEU A 1 70 ? -8.781 13.5 13.781 1 98.12 70 LEU A C 1
ATOM 554 O O . LEU A 1 70 ? -8.992 12.297 13.922 1 98.12 70 LEU A O 1
ATOM 558 N N . VAL A 1 71 ? -9.695 14.383 13.828 1 97.44 71 VAL A N 1
ATOM 559 C CA . VAL A 1 71 ? -11.094 14 13.992 1 97.44 71 VAL A CA 1
ATOM 560 C C . VAL A 1 71 ? -11.922 14.531 12.828 1 97.44 71 VAL A C 1
ATOM 562 O O . VAL A 1 71 ? -11.664 15.633 12.328 1 97.44 71 VAL A O 1
ATOM 565 N N . SER A 1 72 ? -12.914 13.789 12.406 1 97.12 72 SER A N 1
ATOM 566 C CA . SER A 1 72 ? -13.734 14.125 11.258 1 97.12 72 SER A CA 1
ATOM 567 C C . SER A 1 72 ? -14.484 15.438 11.477 1 97.12 72 SER A C 1
ATOM 569 O O . SER A 1 72 ? -15.078 15.648 12.531 1 97.12 72 SER A O 1
ATOM 571 N N . ALA A 1 73 ? -14.398 16.312 10.5 1 97 73 ALA A N 1
ATOM 572 C CA . ALA A 1 73 ? -15.07 17.609 10.508 1 97 73 ALA A CA 1
ATOM 573 C C . ALA A 1 73 ? -15.461 18.031 9.094 1 97 73 ALA A C 1
ATOM 575 O O . ALA A 1 73 ? -15 19.062 8.594 1 97 73 ALA A O 1
ATOM 576 N N . GLN A 1 74 ? -16.391 17.391 8.508 1 94.31 74 GLN A N 1
ATOM 577 C CA . GLN A 1 74 ? -16.719 17.516 7.094 1 94.31 74 GLN A CA 1
ATOM 578 C C . GLN A 1 74 ? -17.234 18.906 6.762 1 94.31 74 GLN A C 1
ATOM 580 O O . GLN A 1 74 ? -16.953 19.453 5.691 1 94.31 74 GLN A O 1
ATOM 585 N N . ASN A 1 75 ? -17.891 19.562 7.684 1 94 75 ASN A N 1
ATOM 586 C CA . ASN A 1 75 ? -18.531 20.844 7.406 1 94 75 ASN A CA 1
ATOM 587 C C . ASN A 1 75 ? -17.719 22.016 7.949 1 94 75 ASN A C 1
ATOM 589 O O . ASN A 1 75 ? -18.156 23.172 7.859 1 94 75 ASN A O 1
ATOM 593 N N . ASP A 1 76 ? -16.609 21.75 8.477 1 95.56 76 ASP A N 1
ATOM 594 C CA . ASP A 1 76 ? -15.734 22.812 8.984 1 95.56 76 ASP A CA 1
ATOM 595 C C . ASP A 1 76 ? -14.906 23.422 7.859 1 95.56 76 ASP A C 1
ATOM 597 O O . ASP A 1 76 ? -14.25 22.719 7.098 1 95.56 76 ASP A O 1
ATOM 601 N N . PRO A 1 77 ? -14.984 24.688 7.73 1 94.75 77 PRO A N 1
ATOM 602 C CA . PRO A 1 77 ? -14.266 25.359 6.645 1 94.75 77 PRO A CA 1
ATOM 603 C C . PRO A 1 77 ? -12.75 25.234 6.773 1 94.75 77 PRO A C 1
ATOM 605 O O . PRO A 1 77 ? -12.023 25.375 5.785 1 94.75 77 PRO A O 1
ATOM 608 N N . ASN A 1 78 ? -12.344 24.922 7.965 1 94.69 78 ASN A N 1
ATOM 609 C CA . ASN A 1 78 ? -10.906 24.828 8.195 1 94.69 78 ASN A CA 1
ATOM 610 C C . ASN A 1 78 ? -10.406 23.391 8.07 1 94.69 78 ASN A C 1
ATOM 612 O O . ASN A 1 78 ? -9.211 23.141 8.195 1 94.69 78 ASN A O 1
ATOM 616 N N . ALA A 1 79 ? -11.32 22.5 7.84 1 97.25 79 ALA A N 1
ATOM 617 C CA . ALA A 1 79 ? -10.945 21.078 7.738 1 97.25 79 ALA A CA 1
ATOM 618 C C . ALA A 1 79 ? -10.227 20.797 6.426 1 97.25 79 ALA A C 1
ATOM 620 O O . ALA A 1 79 ? -10.445 21.5 5.43 1 97.25 79 ALA A O 1
ATOM 621 N N . THR A 1 80 ? -9.406 19.812 6.434 1 96.62 80 THR A N 1
ATOM 622 C CA . THR A 1 80 ? -8.664 19.391 5.25 1 96.62 80 THR A CA 1
ATOM 623 C C . THR A 1 80 ? -8.672 17.875 5.121 1 96.62 80 THR A C 1
ATOM 625 O O . THR A 1 80 ? -8.961 17.156 6.09 1 96.62 80 THR A O 1
ATOM 628 N N . ASP A 1 81 ? -8.414 17.406 3.92 1 97.62 81 ASP A N 1
ATOM 629 C CA . ASP A 1 81 ? -8.258 15.961 3.768 1 97.62 81 ASP A CA 1
ATOM 630 C C . ASP A 1 81 ? -6.914 15.492 4.328 1 97.62 81 ASP A C 1
ATOM 632 O O . ASP A 1 81 ? -6.082 16.312 4.719 1 97.62 81 ASP A O 1
ATOM 636 N N . GLN A 1 82 ? -6.738 14.227 4.387 1 98.31 82 GLN A N 1
ATOM 637 C CA . GLN A 1 82 ? -5.559 13.672 5.039 1 98.31 82 GLN A CA 1
ATOM 638 C C . GLN A 1 82 ? -4.52 13.227 4.016 1 98.31 82 GLN A C 1
ATOM 640 O O . GLN A 1 82 ? -3.564 12.523 4.352 1 98.31 82 GLN A O 1
ATOM 645 N N . LEU A 1 83 ? -4.703 13.578 2.732 1 98.44 83 LEU A N 1
ATOM 646 C CA . LEU A 1 83 ? -3.816 13.047 1.704 1 98.44 83 LEU A CA 1
ATOM 647 C C . LEU A 1 83 ? -2.6 13.953 1.522 1 98.44 83 LEU A C 1
ATOM 649 O O . LEU A 1 83 ? -2.713 15.055 0.983 1 98.44 83 LEU A O 1
ATOM 653 N N . THR A 1 84 ? -1.486 13.5 1.999 1 98.38 84 THR A N 1
ATOM 654 C CA . THR A 1 84 ? -0.202 14.156 1.767 1 98.38 84 THR A CA 1
ATOM 655 C C . THR A 1 84 ? 0.487 13.57 0.538 1 98.38 84 THR A C 1
ATOM 657 O O . THR A 1 84 ? 0.086 12.516 0.037 1 98.38 84 THR A O 1
ATOM 660 N N . PRO A 1 85 ? 1.491 14.227 0.08 1 98.56 85 PRO A N 1
ATOM 661 C CA . PRO A 1 85 ? 2.26 13.625 -1.014 1 98.56 85 PRO A CA 1
ATOM 662 C C . PRO A 1 85 ? 2.83 12.258 -0.651 1 98.56 85 PRO A C 1
ATOM 664 O O . PRO A 1 85 ? 2.834 11.344 -1.481 1 98.56 85 PRO A O 1
ATOM 667 N N . LEU A 1 86 ? 3.27 12.094 0.553 1 98.69 86 LEU A N 1
ATOM 668 C CA . LEU A 1 86 ? 3.748 10.789 1.008 1 98.69 86 LEU A CA 1
ATOM 669 C C . LEU A 1 86 ? 2.637 9.75 0.942 1 98.69 86 LEU A C 1
ATOM 671 O O . LEU A 1 86 ? 2.844 8.648 0.436 1 98.69 86 LEU A O 1
ATOM 675 N N . ALA A 1 87 ? 1.446 10.102 1.47 1 98.5 87 ALA A N 1
ATOM 676 C CA . ALA A 1 87 ? 0.312 9.188 1.427 1 98.5 87 ALA A CA 1
ATOM 677 C C . ALA A 1 87 ? -0.012 8.781 -0.008 1 98.5 87 ALA A C 1
ATOM 679 O O . ALA A 1 87 ? -0.346 7.625 -0.272 1 98.5 87 ALA A O 1
ATOM 680 N N . GLY A 1 88 ? 0.098 9.789 -0.875 1 98.38 88 GLY A N 1
ATOM 681 C CA . GLY A 1 88 ? -0.101 9.484 -2.283 1 98.38 88 GLY A CA 1
ATOM 682 C C . GLY A 1 88 ? 0.878 8.461 -2.818 1 98.38 88 GLY A C 1
ATOM 683 O O . GLY A 1 88 ? 0.484 7.523 -3.518 1 98.38 88 GLY A O 1
ATOM 684 N N . ARG A 1 89 ? 2.119 8.578 -2.508 1 98.56 89 ARG A N 1
ATOM 685 C CA . ARG A 1 89 ? 3.141 7.66 -3.002 1 98.56 89 ARG A CA 1
ATOM 686 C C . ARG A 1 89 ? 2.992 6.281 -2.367 1 98.56 89 ARG A C 1
ATOM 688 O O . ARG A 1 89 ? 3.266 5.262 -3.008 1 98.56 89 ARG A O 1
ATOM 695 N N . ILE A 1 90 ? 2.564 6.258 -1.107 1 98.44 90 ILE A N 1
ATOM 696 C CA . ILE A 1 90 ? 2.291 4.973 -0.469 1 98.44 90 ILE A CA 1
ATOM 697 C C . ILE A 1 90 ? 1.105 4.301 -1.154 1 98.44 90 ILE A C 1
ATOM 699 O O . ILE A 1 90 ? 1.13 3.092 -1.402 1 98.44 90 ILE A O 1
ATOM 703 N N . PHE A 1 91 ? 0.09 5.098 -1.492 1 98.31 91 PHE A N 1
ATOM 704 C CA . PHE A 1 91 ? -1.066 4.59 -2.219 1 98.31 91 PHE A CA 1
ATOM 705 C C . PHE A 1 91 ? -0.652 4.043 -3.58 1 98.31 91 PHE A C 1
ATOM 707 O O . PHE A 1 91 ? -1.082 2.957 -3.977 1 98.31 91 PHE A O 1
ATOM 714 N N . GLY A 1 92 ? 0.161 4.781 -4.234 1 97.81 92 GLY A N 1
ATOM 715 C CA . GLY A 1 92 ? 0.699 4.309 -5.5 1 97.81 92 GLY A CA 1
ATOM 716 C C . GLY A 1 92 ? 1.486 3.018 -5.371 1 97.81 92 GLY A C 1
ATOM 717 O O . GLY A 1 92 ? 1.393 2.139 -6.23 1 97.81 92 GLY A O 1
ATOM 718 N N . THR A 1 93 ? 2.244 2.908 -4.371 1 97.56 93 THR A N 1
ATOM 719 C CA . THR A 1 93 ? 3.051 1.718 -4.129 1 97.56 93 THR A CA 1
ATOM 720 C C . THR A 1 93 ? 2.162 0.492 -3.938 1 97.56 93 THR A C 1
ATOM 722 O O . THR A 1 93 ? 2.396 -0.552 -4.547 1 97.56 93 THR A O 1
ATOM 725 N N . TRP A 1 94 ? 1.174 0.659 -3.113 1 96.25 94 TRP A N 1
ATOM 726 C CA . TRP A 1 94 ? 0.199 -0.406 -2.902 1 96.25 94 TRP A CA 1
ATOM 727 C C . TRP A 1 94 ? -0.443 -0.825 -4.223 1 96.25 94 TRP A C 1
ATOM 729 O O . TRP A 1 94 ? -0.568 -2.018 -4.508 1 96.25 94 TRP A O 1
ATOM 739 N N . THR A 1 95 ? -0.852 0.107 -5 1 96.62 95 THR A N 1
ATOM 740 C CA . THR A 1 95 ? -1.56 -0.199 -6.238 1 96.62 95 THR A CA 1
ATOM 741 C C . THR A 1 95 ? -0.612 -0.807 -7.266 1 96.62 95 THR A C 1
ATOM 743 O O . THR A 1 95 ? -1.019 -1.648 -8.07 1 96.62 95 THR A O 1
ATOM 746 N N . LEU A 1 96 ? 0.631 -0.444 -7.184 1 97.5 96 LEU A N 1
ATOM 747 C CA . LEU A 1 96 ? 1.605 -1.061 -8.078 1 97.5 96 LEU A CA 1
ATOM 748 C C . LEU A 1 96 ? 1.764 -2.545 -7.766 1 97.5 96 LEU A C 1
ATOM 750 O O . LEU A 1 96 ? 1.794 -3.373 -8.68 1 97.5 96 LEU A O 1
ATOM 754 N N . ILE A 1 97 ? 1.851 -2.877 -6.52 1 97.69 97 ILE A N 1
ATOM 755 C CA . ILE A 1 97 ? 1.988 -4.273 -6.121 1 97.69 97 ILE A CA 1
ATOM 756 C C . ILE A 1 97 ? 0.762 -5.062 -6.574 1 97.69 97 ILE A C 1
ATOM 758 O O . ILE A 1 97 ? 0.891 -6.156 -7.129 1 97.69 97 ILE A O 1
ATOM 762 N N . THR A 1 98 ? -0.417 -4.504 -6.387 1 97.38 98 THR A N 1
ATOM 763 C CA . THR A 1 98 ? -1.646 -5.176 -6.797 1 97.38 98 THR A CA 1
ATOM 764 C C . THR A 1 98 ? -1.684 -5.348 -8.312 1 97.38 98 THR A C 1
ATOM 766 O O . THR A 1 98 ? -2.156 -6.371 -8.812 1 97.38 98 THR A O 1
ATOM 769 N N . SER A 1 99 ? -1.196 -4.32 -8.969 1 97.62 99 SER A N 1
ATOM 770 C CA . SER A 1 99 ? -1.123 -4.418 -10.422 1 97.62 99 SER A CA 1
ATOM 771 C C . SER A 1 99 ? -0.247 -5.59 -10.852 1 97.62 99 SER A C 1
ATOM 773 O O . SER A 1 99 ? -0.612 -6.344 -11.758 1 97.62 99 SER A O 1
ATOM 775 N N . ILE A 1 100 ? 0.859 -5.727 -10.273 1 97.88 100 ILE A N 1
ATOM 776 C CA . ILE A 1 100 ? 1.8 -6.793 -10.602 1 97.88 100 ILE A CA 1
ATOM 777 C C . ILE A 1 100 ? 1.157 -8.148 -10.328 1 97.88 100 ILE A C 1
ATOM 779 O O . ILE A 1 100 ? 1.195 -9.047 -11.172 1 97.88 100 ILE A O 1
ATOM 783 N N . VAL A 1 101 ? 0.548 -8.289 -9.164 1 98.31 101 VAL A N 1
ATOM 784 C CA . VAL A 1 101 ? -0.108 -9.539 -8.781 1 98.31 101 VAL A CA 1
ATOM 785 C C . VAL A 1 101 ? -1.188 -9.883 -9.805 1 98.31 101 VAL A C 1
ATOM 787 O O . VAL A 1 101 ? -1.234 -11.008 -10.312 1 98.31 101 VAL A O 1
ATOM 790 N N . ARG A 1 102 ? -2.016 -8.93 -10.148 1 98 102 ARG A N 1
ATOM 791 C CA . ARG A 1 102 ? -3.164 -9.195 -11.016 1 98 102 ARG A CA 1
ATOM 792 C C . ARG A 1 102 ? -2.727 -9.422 -12.453 1 98 102 ARG A C 1
ATOM 794 O O . ARG A 1 102 ? -3.338 -10.211 -13.18 1 98 102 ARG A O 1
ATOM 801 N N . CYS A 1 103 ? -1.662 -8.758 -12.836 1 97.12 103 CYS A N 1
ATOM 802 C CA . CYS A 1 103 ? -1.11 -9.016 -14.156 1 97.12 103 CYS A CA 1
ATOM 803 C C . CYS A 1 103 ? -0.609 -10.453 -14.273 1 97.12 103 CYS A C 1
ATOM 805 O O . CYS A 1 103 ? -0.908 -11.141 -15.25 1 97.12 103 CYS A O 1
ATOM 807 N N . TYR A 1 104 ? 0.161 -10.898 -13.32 1 97.38 104 TYR A N 1
ATOM 808 C CA . TYR A 1 104 ? 0.615 -12.289 -13.312 1 97.38 104 TYR A CA 1
ATOM 809 C C . TYR A 1 104 ? -0.567 -13.25 -13.289 1 97.38 104 TYR A C 1
ATOM 811 O O . TYR A 1 104 ? -0.547 -14.281 -13.961 1 97.38 104 TYR A O 1
ATOM 819 N N . ALA A 1 105 ? -1.55 -12.898 -12.469 1 97.25 105 ALA A N 1
ATOM 820 C CA . ALA A 1 105 ? -2.721 -13.766 -12.367 1 97.25 105 ALA A CA 1
ATOM 821 C C . ALA A 1 105 ? -3.449 -13.867 -13.703 1 97.25 105 ALA A C 1
ATOM 823 O O . ALA A 1 105 ? -3.914 -14.945 -14.086 1 97.25 105 ALA A O 1
ATOM 824 N N . ALA A 1 106 ? -3.512 -12.766 -14.383 1 96.62 106 ALA A N 1
ATOM 825 C CA . ALA A 1 106 ? -4.195 -12.75 -15.672 1 96.62 106 ALA A CA 1
ATOM 826 C C . ALA A 1 106 ? -3.621 -13.812 -16.609 1 96.62 106 ALA A C 1
ATOM 828 O O . ALA A 1 106 ? -4.34 -14.375 -17.438 1 96.62 106 ALA A O 1
ATOM 829 N N . TYR A 1 107 ? -2.381 -14.195 -16.406 1 96 107 TYR A N 1
ATOM 830 C CA . TYR A 1 107 ? -1.729 -15.125 -17.328 1 96 107 TYR A CA 1
ATOM 831 C C . TYR A 1 107 ? -1.521 -16.484 -16.672 1 96 107 TYR A C 1
ATOM 833 O O . TYR A 1 107 ? -1.03 -17.422 -17.312 1 96 107 TYR A O 1
ATOM 841 N N . ASN A 1 108 ? -1.84 -16.609 -15.422 1 96.88 108 ASN A N 1
ATOM 842 C CA . ASN A 1 108 ? -1.507 -17.844 -14.711 1 96.88 108 ASN A CA 1
ATOM 843 C C . ASN A 1 108 ? -2.629 -18.266 -13.766 1 96.88 108 ASN A C 1
ATOM 845 O O . ASN A 1 108 ? -2.371 -18.719 -12.648 1 96.88 108 ASN A O 1
ATOM 849 N N . LEU A 1 109 ? -3.83 -18.094 -14.195 1 96.25 109 LEU A N 1
ATOM 850 C CA . LEU A 1 109 ? -4.977 -18.391 -13.344 1 96.25 109 LEU A CA 1
ATOM 851 C C . LEU A 1 109 ? -5.082 -19.875 -13.07 1 96.25 109 LEU A C 1
ATOM 853 O O . LEU A 1 109 ? -5.781 -20.297 -12.141 1 96.25 109 LEU A O 1
ATOM 857 N N . HIS A 1 110 ? -4.383 -20.688 -13.844 1 95.69 110 HIS A N 1
ATOM 858 C CA . HIS A 1 110 ? -4.434 -22.141 -13.641 1 95.69 110 HIS A CA 1
ATOM 859 C C . HIS A 1 110 ? -3.688 -22.531 -12.367 1 95.69 110 HIS A C 1
ATOM 861 O O . HIS A 1 110 ? -3.855 -23.656 -11.875 1 95.69 110 HIS A O 1
ATOM 867 N N . LEU A 1 111 ? -2.814 -21.656 -11.883 1 97.44 111 LEU A N 1
ATOM 868 C CA . LEU A 1 111 ? -2.082 -21.906 -10.641 1 97.44 111 LEU A CA 1
ATOM 869 C C . LEU A 1 111 ? -2.887 -21.453 -9.43 1 97.44 111 LEU A C 1
ATOM 871 O O . LEU A 1 111 ? -3.096 -20.25 -9.242 1 97.44 111 LEU A O 1
ATOM 875 N N . GLY A 1 112 ? -3.236 -22.312 -8.578 1 97.75 112 GLY A N 1
ATOM 876 C CA . GLY A 1 112 ? -4.059 -22.031 -7.41 1 97.75 112 GLY A CA 1
ATOM 877 C C . GLY A 1 112 ? -3.506 -20.922 -6.543 1 97.75 112 GLY A C 1
ATOM 878 O O . GLY A 1 112 ? -4.223 -19.969 -6.211 1 97.75 112 GLY A O 1
ATOM 879 N N . PRO A 1 113 ? -2.236 -21.016 -6.18 1 98.12 113 PRO A N 1
ATOM 880 C CA . PRO A 1 113 ? -1.656 -19.969 -5.324 1 98.12 113 PRO A CA 1
ATOM 881 C C . PRO A 1 113 ? -1.686 -18.594 -5.977 1 98.12 113 PRO A C 1
ATOM 883 O O . PRO A 1 113 ? -1.925 -17.594 -5.297 1 98.12 113 PRO A O 1
ATOM 886 N N . VAL A 1 114 ? -1.5 -18.516 -7.25 1 98.38 114 VAL A N 1
ATOM 887 C CA . VAL A 1 114 ? -1.57 -17.25 -7.945 1 98.38 114 VAL A CA 1
ATOM 888 C C . VAL A 1 114 ? -3.004 -16.719 -7.918 1 98.38 114 VAL A C 1
ATOM 890 O O . VAL A 1 114 ? -3.234 -15.539 -7.652 1 98.38 114 VAL A O 1
ATOM 893 N N . TYR A 1 115 ? -3.959 -17.641 -8.148 1 98.19 115 TYR A N 1
ATOM 894 C CA . TYR A 1 115 ? -5.375 -17.297 -8.07 1 98.19 115 TYR A CA 1
ATOM 895 C C . TYR A 1 115 ? -5.723 -16.75 -6.688 1 98.19 115 TYR A C 1
ATOM 897 O O . TYR A 1 115 ? -6.398 -15.727 -6.57 1 98.19 115 TYR A O 1
ATOM 905 N N . ASN A 1 116 ? -5.215 -17.375 -5.723 1 98.62 116 ASN A N 1
ATOM 906 C CA . ASN A 1 116 ? -5.512 -16.984 -4.348 1 98.62 116 ASN A CA 1
ATOM 907 C C . ASN A 1 116 ? -4.902 -15.625 -4 1 98.62 116 ASN A C 1
ATOM 909 O O . ASN A 1 116 ? -5.551 -14.797 -3.363 1 98.62 116 ASN A O 1
ATOM 913 N N . ILE A 1 117 ? -3.689 -15.445 -4.367 1 98.75 117 ILE A N 1
ATOM 914 C CA . ILE A 1 117 ? -3.023 -14.18 -4.09 1 98.75 117 ILE A CA 1
ATOM 915 C C . ILE A 1 117 ? -3.803 -13.031 -4.73 1 98.75 117 ILE A C 1
ATOM 917 O O . ILE A 1 117 ? -4.035 -12 -4.102 1 98.75 117 ILE A O 1
ATOM 921 N N . ALA A 1 1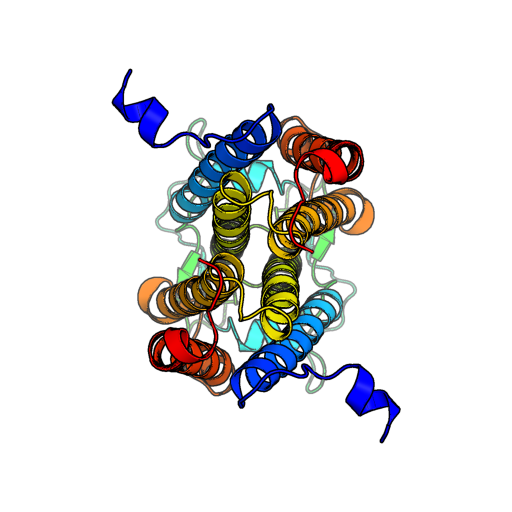18 ? -4.195 -13.234 -5.953 1 98.56 118 ALA A N 1
ATOM 922 C CA . ALA A 1 118 ? -4.98 -12.211 -6.641 1 98.56 118 ALA A CA 1
ATOM 923 C C . ALA A 1 118 ? -6.293 -11.945 -5.91 1 98.56 118 ALA A C 1
ATOM 925 O O . ALA A 1 118 ? -6.684 -10.789 -5.734 1 98.56 118 ALA A O 1
ATOM 926 N N . TYR A 1 119 ? -6.945 -12.977 -5.484 1 98.69 119 TYR A N 1
ATOM 927 C CA . TYR A 1 119 ? -8.195 -12.828 -4.742 1 98.69 119 TYR A CA 1
ATOM 928 C C . TYR A 1 119 ? -7.98 -12.008 -3.475 1 98.69 119 TYR A C 1
ATOM 930 O O . TYR A 1 119 ? -8.797 -11.141 -3.146 1 98.69 119 TYR A O 1
ATOM 938 N N . TRP A 1 120 ? -6.926 -12.258 -2.85 1 98.56 120 TRP A N 1
ATOM 939 C CA . TRP A 1 120 ? -6.629 -11.562 -1.601 1 98.56 120 TRP A CA 1
ATOM 940 C C . TRP A 1 120 ? -6.406 -10.07 -1.846 1 98.56 120 TRP A C 1
ATOM 942 O O . TRP A 1 120 ? -6.734 -9.242 -0.994 1 98.56 120 TRP A O 1
ATOM 952 N N . THR A 1 121 ? -5.84 -9.695 -3 1 98.25 121 THR A N 1
ATOM 953 C CA . THR A 1 121 ? -5.676 -8.273 -3.27 1 98.25 121 THR A CA 1
ATOM 954 C C . THR A 1 121 ? -7.027 -7.566 -3.275 1 98.25 121 THR A C 1
ATOM 956 O O . THR A 1 121 ? -7.141 -6.426 -2.826 1 98.25 121 THR A O 1
ATOM 959 N N . TYR A 1 122 ? -8.062 -8.258 -3.73 1 98.25 122 TYR A N 1
ATOM 960 C CA . TYR A 1 122 ? -9.391 -7.664 -3.762 1 98.25 122 TYR A CA 1
ATOM 961 C C . TYR A 1 122 ? -10.016 -7.641 -2.369 1 98.25 122 TYR A C 1
ATOM 963 O O . TYR A 1 122 ? -10.734 -6.699 -2.021 1 98.25 122 TYR A O 1
ATOM 971 N N . VAL A 1 123 ? -9.75 -8.648 -1.598 1 98.56 123 VAL A N 1
ATOM 972 C CA . VAL A 1 123 ? -10.234 -8.688 -0.222 1 98.56 123 VAL A CA 1
ATOM 973 C C . VAL A 1 123 ? -9.641 -7.52 0.565 1 98.56 123 VAL A C 1
ATOM 975 O O . VAL A 1 123 ? -10.367 -6.793 1.255 1 98.56 123 VAL A O 1
ATOM 978 N N . VAL A 1 124 ? -8.344 -7.316 0.415 1 98.06 124 VAL A N 1
ATOM 979 C CA . VAL A 1 124 ? -7.641 -6.266 1.144 1 98.06 124 VAL A CA 1
ATOM 980 C C . VAL A 1 124 ? -8.109 -4.898 0.656 1 98.06 124 VAL A C 1
ATOM 982 O O . VAL A 1 124 ? -8.352 -3.994 1.46 1 98.06 124 VAL A O 1
ATOM 985 N N . ALA A 1 125 ? -8.258 -4.77 -0.688 1 97.62 125 ALA A N 1
ATOM 986 C CA . ALA A 1 125 ? -8.742 -3.506 -1.238 1 97.62 125 ALA A CA 1
ATOM 987 C C . ALA A 1 125 ? -10.141 -3.18 -0.723 1 97.62 125 ALA A C 1
ATOM 989 O O . ALA A 1 125 ? -10.391 -2.068 -0.254 1 97.62 125 ALA A O 1
ATOM 990 N N . PHE A 1 126 ? -11.023 -4.129 -0.783 1 98.06 126 PHE A N 1
ATOM 991 C CA . PHE A 1 126 ? -12.383 -3.926 -0.298 1 98.06 126 PHE A CA 1
ATOM 992 C C . PHE A 1 126 ? -12.383 -3.564 1.183 1 98.06 126 PHE A C 1
ATOM 994 O O . PHE A 1 126 ? -13.07 -2.627 1.599 1 98.06 126 PHE A O 1
ATOM 1001 N N . GLY A 1 127 ? -11.648 -4.305 1.957 1 97.88 127 GLY A N 1
ATOM 1002 C CA . GLY A 1 127 ? -11.555 -4.023 3.381 1 97.88 127 GLY A CA 1
ATOM 1003 C C . GLY A 1 127 ? -11.039 -2.633 3.684 1 97.88 127 GLY A C 1
ATOM 1004 O O . GLY A 1 127 ? -11.562 -1.945 4.562 1 97.88 127 GLY A O 1
ATOM 1005 N N . HIS A 1 128 ? -9.992 -2.225 2.975 1 97.81 128 HIS A N 1
ATOM 1006 C CA . HIS A 1 128 ? -9.422 -0.897 3.18 1 97.81 128 HIS A CA 1
ATOM 1007 C C . HIS A 1 128 ? -10.445 0.194 2.873 1 97.81 128 HIS A C 1
ATOM 1009 O O . HIS A 1 128 ? -10.703 1.062 3.711 1 97.81 128 HIS A O 1
ATOM 1015 N N . PHE A 1 129 ? -11.062 0.11 1.705 1 97.5 129 PHE A N 1
ATOM 1016 C CA . PHE A 1 129 ? -11.977 1.167 1.298 1 97.5 129 PHE A CA 1
ATOM 1017 C C . PHE A 1 129 ? -13.242 1.146 2.152 1 97.5 129 PHE A C 1
ATOM 1019 O O . PHE A 1 129 ? -13.805 2.199 2.465 1 97.5 129 PHE A O 1
ATOM 1026 N N . PHE A 1 130 ? -13.688 -0.02 2.529 1 97.19 130 PHE A N 1
ATOM 1027 C CA . PHE A 1 130 ? -14.844 -0.152 3.402 1 97.19 130 PHE A CA 1
ATOM 1028 C C . PHE A 1 130 ? -14.586 0.503 4.754 1 97.19 130 PHE A C 1
ATOM 1030 O O . PHE A 1 130 ? -15.406 1.275 5.246 1 97.19 130 PHE A O 1
ATOM 1037 N N . SER A 1 131 ? -13.461 0.228 5.344 1 97.5 131 SER A N 1
ATOM 1038 C CA . SER A 1 131 ? -13.148 0.795 6.652 1 97.5 131 SER A CA 1
ATOM 1039 C C . SER A 1 131 ? -12.906 2.297 6.559 1 97.5 131 SER A C 1
ATOM 1041 O O . SER A 1 131 ? -13.273 3.049 7.465 1 97.5 131 SER A O 1
ATOM 1043 N N . GLU A 1 132 ? -12.297 2.732 5.449 1 97.75 132 GLU A N 1
ATOM 1044 C CA . GLU A 1 132 ? -12.078 4.164 5.266 1 97.75 132 GLU A CA 1
ATOM 1045 C C . GLU A 1 132 ? -13.398 4.918 5.18 1 97.75 132 GLU A C 1
ATOM 1047 O O . GLU A 1 132 ? -13.523 6.035 5.688 1 97.75 132 GLU A O 1
ATOM 1052 N N . LYS A 1 133 ? -14.344 4.277 4.594 1 96.75 133 LYS A N 1
ATOM 1053 C CA . LYS A 1 133 ? -15.633 4.93 4.406 1 96.75 133 LYS A CA 1
ATOM 1054 C C . LYS A 1 133 ? -16.484 4.84 5.668 1 96.75 133 LYS A C 1
ATOM 1056 O O . LYS A 1 133 ? -17.047 5.84 6.121 1 96.75 133 LYS A O 1
ATOM 1061 N N . PHE A 1 134 ? -16.531 3.727 6.336 1 96.81 134 PHE A N 1
ATOM 1062 C CA . PHE A 1 134 ? -17.578 3.494 7.328 1 96.81 134 PHE A CA 1
ATOM 1063 C C . PHE A 1 134 ? -17 3.557 8.742 1 96.81 134 PHE A C 1
ATOM 1065 O O . PHE A 1 134 ? -17.75 3.662 9.711 1 96.81 134 PHE A O 1
ATOM 1072 N N . VAL A 1 135 ? -15.711 3.486 8.867 1 97.19 135 VAL A N 1
ATOM 1073 C CA . VAL A 1 135 ? -15.133 3.48 10.211 1 97.19 135 VAL A CA 1
ATOM 1074 C C . VAL A 1 135 ? -14.32 4.758 10.422 1 97.19 135 VAL A C 1
ATOM 1076 O O . VAL A 1 135 ? -14.57 5.504 11.375 1 97.19 135 VAL A O 1
ATOM 1079 N N . PHE A 1 136 ? -13.469 5.168 9.484 1 97.56 136 PHE A N 1
ATOM 1080 C CA . PHE A 1 136 ? -12.492 6.223 9.742 1 97.56 136 PHE A CA 1
ATOM 1081 C C . PHE A 1 136 ? -12.961 7.547 9.148 1 97.56 136 PHE A C 1
ATOM 1083 O O . PHE A 1 136 ? -12.453 8.609 9.516 1 97.56 136 PHE A O 1
ATOM 1090 N N . GLY A 1 137 ? -13.859 7.438 8.125 1 97.06 137 GLY A N 1
ATOM 1091 C CA . GLY A 1 137 ? -14.469 8.648 7.602 1 97.06 137 GLY A CA 1
ATOM 1092 C C . GLY A 1 137 ? -13.555 9.414 6.66 1 97.06 137 GLY A C 1
ATOM 1093 O O . GLY A 1 137 ? -13.789 10.594 6.383 1 97.06 137 GLY A O 1
ATOM 1094 N N . SER A 1 138 ? -12.484 8.781 6.176 1 97.56 138 SER A N 1
ATOM 1095 C CA . SER A 1 138 ? -11.562 9.477 5.285 1 97.56 138 SER A CA 1
ATOM 1096 C C . SER A 1 138 ? -12.102 9.539 3.861 1 97.56 138 SER A C 1
ATOM 1098 O O . SER A 1 138 ? -11.492 10.141 2.982 1 97.56 138 SER A O 1
ATOM 1100 N N . MET A 1 139 ? -13.172 8.891 3.664 1 96.75 139 MET A N 1
ATOM 1101 C CA . MET A 1 139 ? -13.875 8.922 2.383 1 96.75 139 MET A CA 1
ATOM 1102 C C . MET A 1 139 ? -15.336 9.297 2.57 1 96.75 139 MET A C 1
ATOM 1104 O O . MET A 1 139 ? -15.953 8.93 3.572 1 96.75 139 MET A O 1
ATOM 1108 N N . THR A 1 140 ? -15.859 9.953 1.568 1 94 140 THR A N 1
ATOM 1109 C CA . THR A 1 140 ? -17.297 10.164 1.477 1 94 140 THR A CA 1
ATOM 1110 C C . THR A 1 140 ? -17.891 9.359 0.327 1 94 140 THR A C 1
ATOM 1112 O O . THR A 1 140 ? -17.172 8.711 -0.424 1 94 140 THR A O 1
ATOM 1115 N N . PHE A 1 141 ? -19.219 9.328 0.248 1 88.25 141 PHE A N 1
ATOM 1116 C CA . PHE A 1 141 ? -19.828 8.594 -0.849 1 88.25 141 PHE A CA 1
ATOM 1117 C C . PHE A 1 141 ? -19.953 9.469 -2.09 1 88.25 141 PHE A C 1
ATOM 1119 O O . PHE A 1 141 ? -20.422 10.609 -2.008 1 88.25 141 PHE A O 1
ATOM 1126 N N . GLY A 1 142 ? -19.344 9.062 -3.201 1 92.06 142 GLY A N 1
ATOM 1127 C CA . GLY A 1 142 ? -19.375 9.734 -4.492 1 92.06 142 GLY A CA 1
ATOM 1128 C C . GLY A 1 142 ? -18.906 8.844 -5.633 1 92.06 142 GLY A C 1
ATOM 1129 O O . GLY A 1 142 ? -18.641 7.66 -5.434 1 92.06 142 GLY A O 1
ATOM 1130 N N . LEU A 1 143 ? -18.859 9.383 -6.758 1 90.56 143 LEU A N 1
ATOM 1131 C CA . LEU A 1 143 ? -18.516 8.633 -7.961 1 90.56 143 LEU A CA 1
ATOM 1132 C C . LEU A 1 143 ? -17.109 8.07 -7.867 1 90.56 143 LEU A C 1
ATOM 1134 O O . LEU A 1 143 ? -16.891 6.891 -8.148 1 90.56 143 LEU A O 1
ATOM 1138 N N . PRO A 1 144 ? -16.141 8.82 -7.395 1 92 144 PRO A N 1
ATOM 1139 C CA . PRO A 1 144 ? -14.781 8.281 -7.309 1 92 144 PRO A CA 1
ATOM 1140 C C . PRO A 1 144 ? -14.688 7.066 -6.387 1 92 144 PRO A C 1
ATOM 1142 O O . PRO A 1 144 ? -13.867 6.176 -6.621 1 92 144 PRO A O 1
ATOM 1145 N N . GLN A 1 145 ? -15.492 7.008 -5.414 1 93.69 145 GLN A N 1
ATOM 1146 C CA . GLN A 1 145 ? -15.43 5.934 -4.43 1 93.69 145 GLN A CA 1
ATOM 1147 C C . GLN A 1 145 ? -16.188 4.703 -4.91 1 93.69 145 GLN A C 1
ATOM 1149 O O . GLN A 1 145 ? -15.906 3.582 -4.484 1 93.69 145 GLN A O 1
ATOM 1154 N N . VAL A 1 146 ? -17.125 4.902 -5.77 1 93.19 146 VAL A N 1
ATOM 1155 C CA . VAL A 1 146 ? -17.953 3.793 -6.238 1 93.19 146 VAL A CA 1
ATOM 1156 C C . VAL A 1 146 ? -17.109 2.848 -7.094 1 93.19 146 VAL A C 1
ATOM 1158 O O . VAL A 1 146 ? -17.328 1.633 -7.082 1 93.19 146 VAL A O 1
ATOM 1161 N N . PHE A 1 147 ? -16.125 3.375 -7.746 1 90.5 147 PHE A N 1
ATOM 1162 C CA . PHE A 1 147 ? -15.328 2.592 -8.688 1 90.5 147 PHE A CA 1
ATOM 1163 C C . PHE A 1 147 ? -14.539 1.51 -7.961 1 90.5 147 PHE A C 1
ATOM 1165 O O . PHE A 1 147 ? -14.727 0.319 -8.219 1 90.5 147 PHE A O 1
ATOM 1172 N N . PRO A 1 148 ? -13.719 1.93 -7.051 1 90.94 148 PRO A N 1
ATOM 1173 C CA . PRO A 1 148 ? -12.945 0.885 -6.375 1 90.94 148 PRO A CA 1
ATOM 1174 C C . PRO A 1 148 ? -13.828 -0.097 -5.605 1 90.94 148 PRO A C 1
ATOM 1176 O O . PRO A 1 148 ? -13.523 -1.292 -5.551 1 90.94 148 PRO A O 1
ATOM 1179 N N . PHE A 1 149 ? -14.969 0.252 -5.125 1 93.81 149 PHE A N 1
ATOM 1180 C CA . PHE A 1 149 ? -15.883 -0.634 -4.41 1 93.81 149 PHE A CA 1
ATOM 1181 C C . PHE A 1 149 ? -16.516 -1.636 -5.367 1 93.81 149 PHE A C 1
ATOM 1183 O O . PHE A 1 149 ? -16.594 -2.828 -5.062 1 93.81 149 PHE A O 1
ATOM 1190 N N . THR A 1 150 ? -16.906 -1.126 -6.422 1 95 150 THR A N 1
ATOM 1191 C CA . THR A 1 150 ? -17.594 -1.978 -7.391 1 95 150 THR A CA 1
ATOM 1192 C C . THR A 1 150 ? -16.625 -2.99 -7.992 1 95 150 THR A C 1
ATOM 1194 O O . THR A 1 150 ? -16.938 -4.18 -8.094 1 95 150 THR A O 1
ATOM 1197 N N . LEU A 1 151 ? -15.461 -2.516 -8.344 1 95 151 LEU A N 1
ATOM 1198 C CA . LEU A 1 151 ? -14.492 -3.395 -8.984 1 95 151 LEU A CA 1
ATOM 1199 C C . LEU A 1 151 ? -14.031 -4.488 -8.023 1 95 151 LEU A C 1
ATOM 1201 O O . LEU A 1 151 ? -13.93 -5.656 -8.414 1 95 151 LEU A O 1
ATOM 1205 N N . ALA A 1 152 ? -13.812 -4.113 -6.785 1 96.69 152 ALA A N 1
ATOM 1206 C CA . ALA A 1 152 ? -13.406 -5.098 -5.789 1 96.69 152 ALA A CA 1
ATOM 1207 C C . ALA A 1 152 ? -14.531 -6.082 -5.492 1 96.69 152 ALA A C 1
ATOM 1209 O O . ALA A 1 152 ? -14.305 -7.293 -5.426 1 96.69 152 ALA A O 1
ATOM 1210 N N . THR A 1 153 ? -15.766 -5.613 -5.348 1 96.88 153 THR A N 1
ATOM 1211 C CA . THR A 1 153 ? -16.922 -6.453 -5.047 1 96.88 153 THR A CA 1
ATOM 1212 C C . THR A 1 153 ? -17.172 -7.438 -6.188 1 96.88 153 THR A C 1
ATOM 1214 O O . THR A 1 153 ? -17.438 -8.617 -5.945 1 96.88 153 THR A O 1
ATOM 1217 N N . CYS A 1 154 ? -17.078 -6.945 -7.344 1 97.19 154 CYS A N 1
ATOM 1218 C CA . CYS A 1 154 ? -17.266 -7.805 -8.508 1 97.19 154 CYS A CA 1
ATOM 1219 C C . CYS A 1 154 ? -16.281 -8.969 -8.492 1 97.19 154 CYS A C 1
ATOM 1221 O O . CYS A 1 154 ? -16.672 -10.125 -8.664 1 97.19 154 CYS A O 1
ATOM 1223 N N . ALA A 1 155 ? -15.062 -8.711 -8.258 1 97.44 155 ALA A N 1
ATOM 1224 C CA . ALA A 1 155 ? -14.047 -9.766 -8.219 1 97.44 155 ALA A CA 1
ATOM 1225 C C . ALA A 1 155 ? -14.297 -10.719 -7.059 1 97.44 155 ALA A C 1
ATOM 1227 O O . ALA A 1 155 ? -14.148 -11.938 -7.207 1 97.44 155 ALA A O 1
ATOM 1228 N N . LEU A 1 156 ? -14.664 -10.172 -5.906 1 98.06 156 LEU A N 1
ATOM 1229 C CA . LEU A 1 156 ? -14.852 -10.969 -4.695 1 98.06 156 LEU A CA 1
ATOM 1230 C C . LEU A 1 156 ? -15.992 -11.961 -4.867 1 98.06 156 LEU A C 1
ATOM 1232 O O . LEU A 1 156 ? -15.953 -13.062 -4.316 1 98.06 156 LEU A O 1
ATOM 1236 N N . ILE A 1 157 ? -16.953 -11.625 -5.617 1 98.19 157 ILE A N 1
ATOM 1237 C CA . ILE A 1 157 ? -18.094 -12.508 -5.871 1 98.19 157 ILE A CA 1
ATOM 1238 C C . ILE A 1 157 ? -17.75 -13.445 -7.027 1 98.19 157 ILE A C 1
ATOM 1240 O O . ILE A 1 157 ? -17.953 -14.664 -6.93 1 98.19 157 ILE A O 1
ATOM 1244 N N . TRP A 1 158 ? -17.172 -12.914 -8.07 1 97.88 158 TRP A N 1
ATOM 1245 C CA . TRP A 1 158 ? -16.938 -13.617 -9.336 1 97.88 158 TRP A CA 1
ATOM 1246 C C . TRP A 1 158 ? -15.875 -14.695 -9.172 1 97.88 158 TRP A C 1
ATOM 1248 O O . TRP A 1 158 ? -16.062 -15.82 -9.633 1 97.88 158 TRP A O 1
ATOM 1258 N N . MET A 1 159 ? -14.836 -14.453 -8.547 1 98.12 159 MET A N 1
ATOM 1259 C CA . MET A 1 159 ? -13.664 -15.32 -8.547 1 98.12 159 MET A CA 1
ATOM 1260 C C . MET A 1 159 ? -13.961 -16.641 -7.836 1 98.12 159 MET A C 1
ATOM 1262 O O . MET A 1 159 ? -13.633 -17.703 -8.352 1 98.12 159 MET A O 1
ATOM 1266 N N . PRO A 1 160 ? -14.57 -16.609 -6.641 1 98 160 PRO A N 1
ATOM 1267 C CA . PRO A 1 160 ? -14.867 -17.906 -6.031 1 98 160 PRO A CA 1
ATOM 1268 C C . PRO A 1 160 ? -15.82 -18.75 -6.875 1 98 160 PRO A C 1
ATOM 1270 O O . PRO A 1 160 ? -15.758 -19.984 -6.848 1 98 160 PRO A O 1
ATOM 1273 N N . LEU A 1 161 ? -16.672 -18.172 -7.652 1 97.38 161 LEU A N 1
ATOM 1274 C CA . LEU A 1 161 ? -17.672 -18.875 -8.438 1 97.38 161 LEU A CA 1
ATOM 1275 C C . LEU A 1 161 ? -17.047 -19.578 -9.633 1 97.38 161 LEU A C 1
ATOM 1277 O O . LEU A 1 161 ? -17.578 -20.594 -10.117 1 97.38 161 LEU A O 1
ATOM 1281 N N . VAL A 1 162 ? -15.859 -19.109 -10.086 1 96.62 162 VAL A N 1
ATOM 1282 C CA . VAL A 1 162 ? -15.305 -19.656 -11.32 1 96.62 162 VAL A CA 1
ATOM 1283 C C . VAL A 1 162 ? -13.938 -20.281 -11.047 1 96.62 162 VAL A C 1
ATOM 1285 O O . VAL A 1 162 ? -13.188 -20.578 -11.977 1 96.62 162 VAL A O 1
ATOM 1288 N N . ARG A 1 163 ? -13.586 -20.406 -9.883 1 96.81 163 ARG A N 1
ATOM 1289 C CA . ARG A 1 163 ? -12.258 -20.891 -9.516 1 96.81 163 ARG A CA 1
ATOM 1290 C C . ARG A 1 163 ? -11.977 -22.25 -10.164 1 96.81 163 ARG A C 1
ATOM 1292 O O . ARG A 1 163 ? -10.906 -22.453 -10.742 1 96.81 163 ARG A O 1
ATOM 1299 N N . ASP A 1 164 ? -12.922 -23.188 -10.086 1 96.19 164 ASP A N 1
ATOM 1300 C CA . ASP A 1 164 ? -12.727 -24.547 -10.578 1 96.19 164 ASP A CA 1
ATOM 1301 C C . ASP A 1 164 ? -12.57 -24.562 -12.094 1 96.19 164 ASP A C 1
ATOM 1303 O O . ASP A 1 164 ? -12.008 -25.5 -12.656 1 96.19 164 ASP A O 1
ATOM 1307 N N . TYR A 1 165 ? -13.117 -23.547 -12.617 1 95.12 165 TYR A N 1
ATOM 1308 C CA . TYR A 1 165 ? -12.992 -23.422 -14.07 1 95.12 165 TYR A CA 1
ATOM 1309 C C . TYR A 1 165 ? -11.562 -23.094 -14.469 1 95.12 165 TYR A C 1
ATOM 1311 O O . TYR A 1 165 ? -11.078 -23.562 -15.508 1 95.12 165 TYR A O 1
ATOM 1319 N N . TYR A 1 166 ? -10.797 -22.359 -13.688 1 95.44 166 TYR A N 1
ATOM 1320 C CA . TYR A 1 166 ? -9.492 -21.844 -14.078 1 95.44 166 TYR A CA 1
ATOM 1321 C C . TYR A 1 166 ? -8.375 -22.609 -13.398 1 95.44 166 TYR A C 1
ATOM 1323 O O . TYR A 1 166 ? -7.336 -22.891 -14.016 1 95.44 166 TYR A O 1
ATOM 1331 N N . VAL A 1 167 ? -8.539 -22.969 -12.18 1 96.06 167 VAL A N 1
ATOM 1332 C CA . VAL A 1 167 ? -7.453 -23.547 -11.391 1 96.06 167 VAL A CA 1
ATOM 1333 C C . VAL A 1 167 ? -7.328 -25.031 -11.672 1 96.06 167 VAL A C 1
ATOM 1335 O O . VAL A 1 167 ? -8.289 -25.797 -11.484 1 96.06 167 VAL A O 1
ATOM 1338 N N . THR A 1 168 ? -6.121 -25.391 -12.062 1 94.31 168 THR A N 1
ATOM 1339 C CA . THR A 1 168 ? -5.863 -26.781 -12.367 1 94.31 168 THR A CA 1
ATOM 1340 C C . THR A 1 168 ? -4.664 -27.297 -11.57 1 94.31 168 THR A C 1
ATOM 1342 O O . THR A 1 168 ? -4.461 -28.516 -11.445 1 94.31 168 THR A O 1
ATOM 1345 N N . VAL A 1 169 ? -3.793 -26.406 -11.047 1 89.31 169 VAL A N 1
ATOM 1346 C CA . VAL A 1 169 ? -2.664 -26.734 -10.188 1 89.31 169 VAL A CA 1
ATOM 1347 C C . VAL A 1 169 ? -2.902 -26.188 -8.781 1 89.31 169 VAL A C 1
ATOM 1349 O O . VAL A 1 169 ? -3.098 -24.984 -8.602 1 89.31 169 VAL A O 1
ATOM 1352 N N . TYR A 1 170 ? -2.883 -27.047 -7.863 1 87.06 170 TYR A N 1
ATOM 1353 C CA . TYR A 1 170 ? -3.285 -26.641 -6.52 1 87.06 170 TYR A CA 1
ATOM 1354 C C . TYR A 1 170 ? -2.076 -26.547 -5.598 1 87.06 170 TYR A C 1
ATOM 1356 O O . TYR A 1 170 ? -1.095 -27.266 -5.766 1 87.06 170 TYR A O 1
ATOM 1364 N N . MET B 1 1 ? 6.23 -28.031 20.141 1 46.62 1 MET B N 1
ATOM 1365 C CA . MET B 1 1 ? 7.258 -28.094 19.109 1 46.62 1 MET B CA 1
ATOM 1366 C C . MET B 1 1 ? 6.68 -28.641 17.812 1 46.62 1 MET B C 1
ATOM 1368 O O . MET B 1 1 ? 7.07 -28.203 16.719 1 46.62 1 MET B O 1
ATOM 1372 N N . ASP B 1 2 ? 5.82 -29.688 17.891 1 53.62 2 ASP B N 1
ATOM 1373 C CA . ASP B 1 2 ? 5.246 -30.391 16.75 1 53.62 2 ASP B CA 1
ATOM 1374 C C . ASP B 1 2 ? 4.277 -29.484 15.984 1 53.62 2 ASP B C 1
ATOM 1376 O O . ASP B 1 2 ? 4.18 -29.578 14.758 1 53.62 2 ASP B O 1
ATOM 1380 N N . SER B 1 3 ? 3.713 -28.688 16.641 1 52.84 3 SER B N 1
ATOM 1381 C CA . SER B 1 3 ? 2.668 -27.844 16.062 1 52.84 3 SER B CA 1
ATOM 1382 C C . SER B 1 3 ? 3.264 -26.719 15.234 1 52.84 3 SER B C 1
ATOM 1384 O O . SER B 1 3 ? 2.748 -26.391 14.164 1 52.84 3 SER B O 1
ATOM 1386 N N . LEU B 1 4 ? 4.367 -26.188 15.797 1 58.28 4 LEU B N 1
ATOM 1387 C CA . LEU B 1 4 ? 5.004 -25.125 15.039 1 58.28 4 LEU B CA 1
ATOM 1388 C C . LEU B 1 4 ? 5.555 -25.656 13.719 1 58.28 4 LEU B C 1
ATOM 1390 O O . LEU B 1 4 ? 5.516 -24.953 12.695 1 58.28 4 LEU B O 1
ATOM 1394 N N . LYS B 1 5 ? 6.004 -26.859 13.891 1 58.91 5 LYS B N 1
ATOM 1395 C CA . LYS B 1 5 ? 6.605 -27.5 12.727 1 58.91 5 LYS B CA 1
ATOM 1396 C C . LYS B 1 5 ? 5.578 -27.688 11.617 1 58.91 5 LYS B C 1
ATOM 1398 O O . LYS B 1 5 ? 5.93 -27.719 10.43 1 58.91 5 LYS B O 1
ATOM 1403 N N . SER B 1 6 ? 4.359 -27.797 12.07 1 61.91 6 SER B N 1
ATOM 1404 C CA . SER B 1 6 ? 3.324 -28.078 11.086 1 61.91 6 SER B CA 1
ATOM 1405 C C . SER B 1 6 ? 2.986 -26.828 10.266 1 61.91 6 SER B C 1
ATOM 1407 O O . SER B 1 6 ? 2.484 -26.938 9.148 1 61.91 6 SER B O 1
ATOM 1409 N N . VAL B 1 7 ? 3.389 -25.562 10.75 1 70.81 7 VAL B N 1
ATOM 1410 C CA . VAL B 1 7 ? 3.002 -24.328 10.062 1 70.81 7 VAL B CA 1
ATOM 1411 C C . VAL B 1 7 ? 4.199 -23.766 9.297 1 70.81 7 VAL B C 1
ATOM 1413 O O . VAL B 1 7 ? 4.047 -22.859 8.492 1 70.81 7 VAL B O 1
ATOM 1416 N N . LEU B 1 8 ? 5.316 -24.453 9.461 1 73.62 8 LEU B N 1
ATOM 1417 C CA . LEU B 1 8 ? 6.527 -23.984 8.797 1 73.62 8 LEU B CA 1
ATOM 1418 C C . LEU B 1 8 ? 6.629 -24.531 7.383 1 73.62 8 LEU B C 1
ATOM 1420 O O . LEU B 1 8 ? 6.184 -25.656 7.117 1 73.62 8 LEU B O 1
ATOM 1424 N N . PRO B 1 9 ? 7.211 -23.703 6.539 1 79 9 PRO B N 1
ATOM 1425 C CA . PRO B 1 9 ? 7.352 -24.203 5.164 1 79 9 PRO B CA 1
ATOM 1426 C C . PRO B 1 9 ? 8.25 -25.422 5.066 1 79 9 PRO B C 1
ATOM 1428 O O . PRO B 1 9 ? 9.203 -25.562 5.832 1 79 9 PRO B O 1
ATOM 1431 N N . GLU B 1 10 ? 7.867 -26.469 4.41 1 67.25 10 GLU B N 1
ATOM 1432 C CA . GLU B 1 10 ? 8.594 -27.719 4.246 1 67.25 10 GLU B CA 1
ATOM 1433 C C . GLU B 1 10 ? 9.68 -27.594 3.18 1 67.25 10 GLU B C 1
ATOM 1435 O O . GLU B 1 10 ? 10.609 -28.406 3.129 1 67.25 10 GLU B O 1
ATOM 1440 N N . GLY B 1 11 ? 9.805 -26.375 2.811 1 63.19 11 GLY B N 1
ATOM 1441 C CA . GLY B 1 11 ? 10.648 -26.266 1.627 1 63.19 11 GLY B CA 1
ATOM 1442 C C . GLY B 1 11 ? 12.125 -26.375 1.934 1 63.19 11 GLY B C 1
ATOM 1443 O O . GLY B 1 11 ? 12.531 -26.344 3.098 1 63.19 11 GLY B O 1
ATOM 1444 N N . LYS B 1 12 ? 12.938 -26.891 0.974 1 77.38 12 LYS B N 1
ATOM 1445 C CA . LYS B 1 12 ? 14.391 -26.969 0.998 1 77.38 12 LYS B CA 1
ATOM 1446 C C . LYS B 1 12 ? 15.016 -25.562 1.062 1 77.38 12 LYS B C 1
ATOM 1448 O O . LYS B 1 12 ? 14.578 -24.656 0.356 1 77.38 12 LYS B O 1
ATOM 1453 N N . GLY B 1 13 ? 15.867 -25.422 2.031 1 87.69 13 GLY B N 1
ATOM 1454 C CA . GLY B 1 13 ? 16.641 -24.188 2.111 1 87.69 13 GLY B CA 1
ATOM 1455 C C . GLY B 1 13 ? 16.094 -23.203 3.125 1 87.69 13 GLY B C 1
ATOM 1456 O O . GLY B 1 13 ? 15.109 -23.5 3.809 1 87.69 13 GLY B O 1
ATOM 1457 N N . ILE B 1 14 ? 16.656 -22 3.09 1 94 14 ILE B N 1
ATOM 1458 C CA . ILE B 1 14 ? 16.391 -21.016 4.141 1 94 14 ILE B CA 1
ATOM 1459 C C . ILE B 1 14 ? 15.453 -19.922 3.613 1 94 14 ILE B C 1
ATOM 1461 O O . ILE B 1 14 ? 14.797 -19.234 4.391 1 94 14 ILE B O 1
ATOM 1465 N N . LEU B 1 15 ? 15.273 -19.844 2.375 1 95 15 LEU B N 1
ATOM 1466 C CA . LEU B 1 15 ? 14.523 -18.766 1.752 1 95 15 LEU B CA 1
ATOM 1467 C C . LEU B 1 15 ? 13.062 -18.781 2.184 1 95 15 LEU B C 1
ATOM 1469 O O . LEU B 1 15 ? 12.492 -17.75 2.516 1 95 15 LEU B O 1
ATOM 1473 N N . PRO B 1 16 ? 12.406 -19.922 2.287 1 95.12 16 PRO B N 1
ATOM 1474 C CA . PRO B 1 16 ? 11.016 -19.938 2.752 1 95.12 16 PRO B CA 1
ATOM 1475 C C . PRO B 1 16 ? 10.859 -19.406 4.172 1 95.12 16 PRO B C 1
ATOM 1477 O O . PRO B 1 16 ? 9.875 -18.719 4.477 1 95.12 16 PRO B O 1
ATOM 1480 N N . TYR B 1 17 ? 11.812 -19.656 4.953 1 93.81 17 TYR B N 1
ATOM 1481 C CA . TYR B 1 17 ? 11.75 -19.172 6.328 1 93.81 17 TYR B CA 1
ATOM 1482 C C . TYR B 1 17 ? 11.961 -17.672 6.387 1 93.81 17 TYR B C 1
ATOM 1484 O O . TYR B 1 17 ? 11.312 -16.984 7.176 1 93.81 17 TYR B O 1
ATOM 1492 N N . TYR B 1 18 ? 12.898 -17.234 5.594 1 95.12 18 TYR B N 1
ATOM 1493 C CA . TYR B 1 18 ? 13.117 -15.797 5.469 1 95.12 18 TYR B CA 1
ATOM 1494 C C . TYR B 1 18 ? 11.836 -15.086 5.062 1 95.12 18 TYR B C 1
ATOM 1496 O O . TYR B 1 18 ? 11.445 -14.086 5.676 1 95.12 18 TYR B O 1
ATOM 1504 N N . MET B 1 19 ? 11.156 -15.625 4.129 1 95.5 19 MET B N 1
ATOM 1505 C CA . MET B 1 19 ? 9.93 -15.023 3.617 1 95.5 19 MET B CA 1
ATOM 1506 C C . MET B 1 19 ? 8.812 -15.102 4.656 1 95.5 19 MET B C 1
ATOM 1508 O O . MET B 1 19 ? 8.039 -14.156 4.816 1 95.5 19 MET B O 1
ATOM 1512 N N . PHE B 1 20 ? 8.773 -16.172 5.309 1 95.06 20 PHE B N 1
ATOM 1513 C CA . PHE B 1 20 ? 7.734 -16.359 6.316 1 95.06 20 PHE B CA 1
ATOM 1514 C C . PHE B 1 20 ? 7.918 -15.367 7.465 1 95.06 20 PHE B C 1
ATOM 1516 O O . PHE B 1 20 ? 6.957 -14.734 7.906 1 95.06 20 PHE B O 1
ATOM 1523 N N . VAL B 1 21 ? 9.109 -15.219 7.922 1 93.62 21 VAL B N 1
ATOM 1524 C CA . VAL B 1 21 ? 9.406 -14.305 9.016 1 93.62 21 VAL B CA 1
ATOM 1525 C C . VAL B 1 21 ? 9.062 -12.875 8.602 1 93.62 21 VAL B C 1
ATOM 1527 O O . VAL B 1 21 ? 8.438 -12.133 9.359 1 93.62 21 VAL B O 1
ATOM 1530 N N . LEU B 1 22 ? 9.422 -12.477 7.402 1 94.19 22 LEU B N 1
ATOM 1531 C CA . LEU B 1 22 ? 9.125 -11.133 6.918 1 94.19 22 LEU B CA 1
ATOM 1532 C C . LEU B 1 22 ? 7.617 -10.922 6.789 1 94.19 22 LEU B C 1
ATOM 1534 O O . LEU B 1 22 ? 7.121 -9.812 7.004 1 94.19 22 LEU B O 1
ATOM 1538 N N . SER B 1 23 ? 6.961 -11.984 6.461 1 95.38 23 SER B N 1
ATOM 1539 C CA . SER B 1 23 ? 5.504 -11.906 6.391 1 95.38 23 SER B CA 1
ATOM 1540 C C . SER B 1 23 ? 4.898 -11.617 7.758 1 95.38 23 SER B C 1
ATOM 1542 O O . SER B 1 23 ? 3.996 -10.789 7.887 1 95.38 23 SER B O 1
ATOM 1544 N N . VAL B 1 24 ? 5.387 -12.242 8.742 1 93.19 24 VAL B N 1
ATOM 1545 C CA . VAL B 1 24 ? 4.891 -12.039 10.094 1 93.19 24 VAL B CA 1
ATOM 1546 C C . VAL B 1 24 ? 5.207 -10.617 10.555 1 93.19 24 VAL B C 1
ATOM 1548 O O . VAL B 1 24 ? 4.359 -9.953 11.156 1 93.19 24 VAL B O 1
ATOM 1551 N N . ILE B 1 25 ? 6.387 -10.141 10.227 1 91.44 25 ILE B N 1
ATOM 1552 C CA . ILE B 1 25 ? 6.781 -8.773 10.547 1 91.44 25 ILE B CA 1
ATOM 1553 C C . ILE B 1 25 ? 5.832 -7.789 9.867 1 91.44 25 ILE B C 1
ATOM 1555 O O . ILE B 1 25 ? 5.402 -6.809 10.477 1 91.44 25 ILE B O 1
ATOM 1559 N N . SER B 1 26 ? 5.473 -8.102 8.656 1 93.69 26 SER B N 1
ATOM 1560 C CA . SER B 1 26 ? 4.59 -7.23 7.891 1 93.69 26 SER B CA 1
ATOM 1561 C C . SER B 1 26 ? 3.182 -7.215 8.477 1 93.69 26 SER B C 1
ATOM 1563 O O . SER B 1 26 ? 2.494 -6.195 8.43 1 93.69 26 SER B O 1
ATOM 1565 N N . ILE B 1 27 ? 2.713 -8.312 8.977 1 93.44 27 ILE B N 1
ATOM 1566 C CA . ILE B 1 27 ? 1.423 -8.352 9.656 1 93.44 27 ILE B CA 1
ATOM 1567 C C . ILE B 1 27 ? 1.468 -7.469 10.898 1 93.44 27 ILE B C 1
ATOM 1569 O O . ILE B 1 27 ? 0.518 -6.738 11.188 1 93.44 27 ILE B O 1
ATOM 1573 N N . GLY B 1 28 ? 2.578 -7.598 11.633 1 92.44 28 GLY B N 1
ATOM 1574 C CA . GLY B 1 28 ? 2.77 -6.723 12.781 1 92.44 28 GLY B CA 1
ATOM 1575 C C . GLY B 1 28 ? 2.736 -5.25 12.422 1 92.44 28 GLY B C 1
ATOM 1576 O O . GLY B 1 28 ? 2.121 -4.445 13.125 1 92.44 28 GLY B O 1
ATOM 1577 N N . ASN B 1 29 ? 3.416 -4.945 11.328 1 92.06 29 ASN B N 1
ATOM 1578 C CA . ASN B 1 29 ? 3.395 -3.57 10.852 1 92.06 29 ASN B CA 1
ATOM 1579 C C . ASN B 1 29 ? 1.977 -3.117 10.508 1 92.06 29 ASN B C 1
ATOM 1581 O O . ASN B 1 29 ? 1.575 -2.006 10.859 1 92.06 29 ASN B O 1
ATOM 1585 N N . CYS B 1 30 ? 1.272 -3.955 9.867 1 92.88 30 CYS B N 1
ATOM 1586 C CA . CYS B 1 30 ? -0.11 -3.635 9.531 1 92.88 30 CYS B CA 1
ATOM 1587 C C . CYS B 1 30 ? -0.921 -3.33 10.781 1 92.88 30 CYS B C 1
ATOM 1589 O O . CYS B 1 30 ? -1.583 -2.295 10.859 1 92.88 30 CYS B O 1
ATOM 1591 N N . LEU B 1 31 ? -0.868 -4.133 11.75 1 94 31 LEU B N 1
ATOM 1592 C CA . LEU B 1 31 ? -1.631 -3.951 12.984 1 94 31 LEU B CA 1
ATOM 1593 C C . LEU B 1 31 ? -1.219 -2.666 13.695 1 94 31 LEU B C 1
ATOM 1595 O O . LEU B 1 31 ? -2.07 -1.933 14.203 1 94 31 LEU B O 1
ATOM 1599 N N . GLN B 1 32 ? 0.04 -2.498 13.672 1 95 32 GLN B N 1
ATOM 1600 C CA . GLN B 1 32 ? 0.556 -1.335 14.391 1 95 32 GLN B CA 1
ATOM 1601 C C . GLN B 1 32 ? 0.05 -0.037 13.766 1 95 32 GLN B C 1
ATOM 1603 O O . GLN B 1 32 ? -0.235 0.929 14.477 1 95 32 GLN B O 1
ATOM 1608 N N . THR B 1 33 ? -0.105 0.036 12.453 1 95.19 33 THR B N 1
ATOM 1609 C CA . THR B 1 33 ? -0.52 1.266 11.789 1 95.19 33 THR B CA 1
ATOM 1610 C C . THR B 1 33 ? -1.957 1.622 12.156 1 95.19 33 THR B C 1
ATOM 1612 O O . THR B 1 33 ? -2.373 2.773 12.016 1 95.19 33 THR B O 1
ATOM 1615 N N . TYR B 1 34 ? -2.756 0.662 12.68 1 95.75 34 TYR B N 1
ATOM 1616 C CA . TYR B 1 34 ? -4.125 0.925 13.109 1 95.75 34 TYR B CA 1
ATOM 1617 C C . TYR B 1 34 ? -4.18 1.281 14.586 1 95.75 34 TYR B C 1
ATOM 1619 O O . TYR B 1 34 ? -5.199 1.771 15.078 1 95.75 34 TYR B O 1
ATOM 1627 N N . SER B 1 35 ? -3.072 1.12 15.297 1 96.38 35 SER B N 1
ATOM 1628 C CA . SER B 1 35 ? -3.061 1.315 16.75 1 96.38 35 SER B CA 1
ATOM 1629 C C . SER B 1 35 ? -2.254 2.551 17.125 1 96.38 35 SER B C 1
ATOM 1631 O O . SER B 1 35 ? -2.604 3.258 18.078 1 96.38 35 SER B O 1
ATOM 1633 N N . THR B 1 36 ? -1.132 2.717 16.406 1 97.19 36 THR B N 1
ATOM 1634 C CA . THR B 1 36 ? -0.251 3.844 16.688 1 97.19 36 THR B CA 1
ATOM 1635 C C . THR B 1 36 ? 0.524 4.254 15.438 1 97.19 36 THR B C 1
ATOM 1637 O O . THR B 1 36 ? 0.76 3.434 14.547 1 97.19 36 THR B O 1
ATOM 1640 N N . LEU B 1 37 ? 0.883 5.539 15.43 1 97.25 37 LEU B N 1
ATOM 1641 C CA . LEU B 1 37 ? 1.733 6.016 14.344 1 97.25 37 LEU B CA 1
ATOM 1642 C C . LEU B 1 37 ? 3.189 6.102 14.797 1 97.25 37 LEU B C 1
ATOM 1644 O O . LEU B 1 37 ? 4.062 6.477 14.008 1 97.25 37 LEU B O 1
ATOM 1648 N N . HIS B 1 38 ? 3.432 5.699 15.961 1 96 38 HIS B N 1
ATOM 1649 C CA . HIS B 1 38 ? 4.73 5.883 16.609 1 96 38 HIS B CA 1
ATOM 1650 C C . HIS B 1 38 ? 5.848 5.27 15.766 1 96 38 HIS B C 1
ATOM 1652 O O . HIS B 1 38 ? 6.828 5.945 15.445 1 96 38 HIS B O 1
ATOM 1658 N N . PHE B 1 39 ? 5.723 4.141 15.336 1 94.5 39 PHE B N 1
ATOM 1659 C CA . PHE B 1 39 ? 6.781 3.428 14.633 1 94.5 39 PHE B CA 1
ATOM 1660 C C . PHE B 1 39 ? 6.891 3.906 13.188 1 94.5 39 PHE B C 1
ATOM 1662 O O . PHE B 1 39 ? 7.996 4.09 12.672 1 94.5 39 PHE B O 1
ATOM 1669 N N . SER B 1 40 ? 5.781 4.133 12.523 1 96.44 40 SER B N 1
ATOM 1670 C CA . SER B 1 40 ? 5.781 4.582 11.133 1 96.44 40 SER B CA 1
ATOM 1671 C C . SER B 1 40 ? 6.359 5.988 11.008 1 96.44 40 SER B C 1
ATOM 1673 O O . SER B 1 40 ? 7.008 6.312 10.016 1 96.44 40 SER B O 1
ATOM 1675 N N . ARG B 1 41 ? 6.09 6.797 12.031 1 97.19 41 ARG B N 1
ATOM 1676 C CA . ARG B 1 41 ? 6.617 8.156 12.016 1 97.19 41 ARG B CA 1
ATOM 1677 C C . ARG B 1 41 ? 8.133 8.156 12.172 1 97.19 41 ARG B C 1
ATOM 1679 O O . ARG B 1 41 ? 8.812 9.078 11.719 1 97.19 41 ARG B O 1
ATOM 1686 N N . ARG B 1 42 ? 8.648 7.145 12.805 1 95.94 42 ARG B N 1
ATOM 1687 C CA . ARG B 1 42 ? 10.094 7.012 12.914 1 95.94 42 ARG B CA 1
ATOM 1688 C C . ARG B 1 42 ? 10.711 6.602 11.586 1 95.94 42 ARG B C 1
ATOM 1690 O O . ARG B 1 42 ? 11.859 6.945 11.289 1 95.94 42 ARG B O 1
ATOM 1697 N N . LEU B 1 43 ? 9.914 5.891 10.883 1 96.69 43 LEU B N 1
ATOM 1698 C CA . LEU B 1 43 ? 10.352 5.48 9.555 1 96.69 43 LEU B CA 1
ATOM 1699 C C . LEU B 1 43 ? 10.297 6.648 8.578 1 96.69 43 LEU B C 1
ATOM 1701 O O . LEU B 1 43 ? 11.281 6.953 7.902 1 96.69 43 LEU B O 1
ATOM 1705 N N . TYR B 1 44 ? 9.164 7.273 8.492 1 97.88 44 TYR B N 1
ATOM 1706 C CA . TYR B 1 44 ? 8.945 8.445 7.652 1 97.88 44 TYR B CA 1
ATOM 1707 C C . TYR B 1 44 ? 9.117 9.727 8.445 1 97.88 44 TYR B C 1
ATOM 1709 O O . TYR B 1 44 ? 8.156 10.469 8.664 1 97.88 44 TYR B O 1
ATOM 1717 N N . ASN B 1 45 ? 10.352 10.039 8.789 1 97.5 45 ASN B N 1
ATOM 1718 C CA . ASN B 1 45 ? 10.617 11.078 9.781 1 97.5 45 ASN B CA 1
ATOM 1719 C C . ASN B 1 45 ? 11.109 12.367 9.133 1 97.5 45 ASN B C 1
ATOM 1721 O O . ASN B 1 45 ? 11.586 13.273 9.812 1 97.5 45 ASN B O 1
ATOM 1725 N N . GLY B 1 46 ? 11.023 12.43 7.793 1 97.75 46 GLY B N 1
ATOM 1726 C CA . GLY B 1 46 ? 11.297 13.703 7.141 1 97.75 46 GLY B CA 1
ATOM 1727 C C . GLY B 1 46 ? 10.32 14.797 7.531 1 97.75 46 GLY B C 1
ATOM 1728 O O . GLY B 1 46 ? 9.125 14.539 7.691 1 97.75 46 GLY B O 1
ATOM 1729 N N . ARG B 1 47 ? 10.898 15.984 7.621 1 97.88 47 ARG B N 1
ATOM 1730 C CA . ARG B 1 47 ? 10.07 17.094 8.086 1 97.88 47 ARG B CA 1
ATOM 1731 C 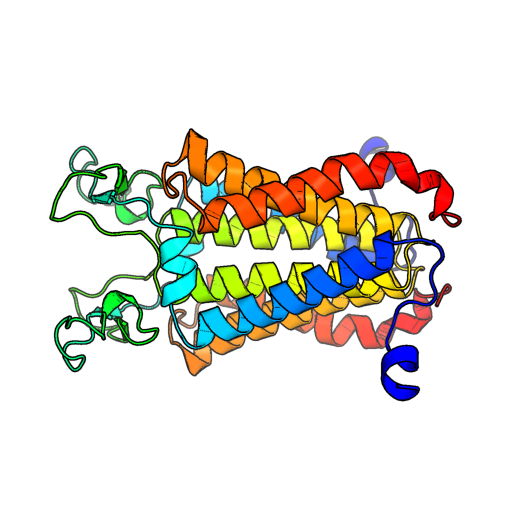C . ARG B 1 47 ? 9.867 18.125 6.988 1 97.88 47 ARG B C 1
ATOM 1733 O O . ARG B 1 47 ? 10.797 18.438 6.242 1 97.88 47 ARG B O 1
ATOM 1740 N N . PHE B 1 48 ? 8.625 18.688 6.922 1 98.5 48 PHE B N 1
ATOM 1741 C CA . PHE B 1 48 ? 8.242 19.531 5.793 1 98.5 48 PHE B CA 1
ATOM 1742 C C . PHE B 1 48 ? 7.422 20.734 6.258 1 98.5 48 PHE B C 1
ATOM 1744 O O . PHE B 1 48 ? 6.82 20.703 7.332 1 98.5 48 PHE B O 1
ATOM 1751 N N . ILE B 1 49 ? 7.422 21.734 5.477 1 98 49 ILE B N 1
ATOM 1752 C CA . ILE B 1 49 ? 6.535 22.875 5.617 1 98 49 ILE B CA 1
ATOM 1753 C C . ILE B 1 49 ? 5.801 23.125 4.301 1 98 49 ILE B C 1
ATOM 1755 O O . ILE B 1 49 ? 6.172 22.578 3.26 1 98 49 ILE B O 1
ATOM 1759 N N . ARG B 1 50 ? 4.746 23.906 4.336 1 97.06 50 ARG B N 1
ATOM 1760 C CA . ARG B 1 50 ? 3.971 24.219 3.141 1 97.06 50 ARG B CA 1
ATOM 1761 C C . ARG B 1 50 ? 4.816 24.984 2.129 1 97.06 50 ARG B C 1
ATOM 1763 O O . ARG B 1 50 ? 5.586 25.875 2.498 1 97.06 50 ARG B O 1
ATOM 1770 N N . ASN B 1 51 ? 4.684 24.625 0.917 1 97.44 51 ASN B N 1
ATOM 1771 C CA . ASN B 1 51 ? 5.352 25.312 -0.18 1 97.44 51 ASN B CA 1
ATOM 1772 C C . ASN B 1 51 ? 4.691 26.656 -0.48 1 97.44 51 ASN B C 1
ATOM 1774 O O . ASN B 1 51 ? 3.672 26.703 -1.171 1 97.44 51 ASN B O 1
ATOM 1778 N N . THR B 1 52 ? 5.246 27.766 -0.098 1 94.94 52 THR B N 1
ATOM 1779 C CA . THR B 1 52 ? 4.656 29.094 -0.234 1 94.94 52 THR B CA 1
ATOM 1780 C C . THR B 1 52 ? 4.883 29.641 -1.64 1 94.94 52 THR B C 1
ATOM 1782 O O . THR B 1 52 ? 4.348 30.688 -1.993 1 94.94 52 THR B O 1
ATOM 1785 N N . LYS B 1 53 ? 5.641 28.984 -2.449 1 96.38 53 LYS B N 1
ATOM 1786 C CA . LYS B 1 53 ? 5.914 29.422 -3.811 1 96.38 53 LYS B CA 1
ATOM 1787 C C . LYS B 1 53 ? 4.758 29.078 -4.746 1 96.38 53 LYS B C 1
ATOM 1789 O O . LYS B 1 53 ? 4.68 29.594 -5.863 1 96.38 53 LYS B O 1
ATOM 1794 N N . LEU B 1 54 ? 3.889 28.125 -4.27 1 95.5 54 LEU B N 1
ATOM 1795 C CA . LEU B 1 54 ? 2.734 27.766 -5.086 1 95.5 54 LEU B CA 1
ATOM 1796 C C . LEU B 1 54 ? 1.702 28.891 -5.09 1 95.5 54 LEU B C 1
ATOM 1798 O O . LEU B 1 54 ? 1.456 29.516 -4.059 1 95.5 54 LEU B O 1
ATOM 1802 N N . PRO B 1 55 ? 1.119 29.141 -6.277 1 94.06 55 PRO B N 1
ATOM 1803 C CA . PRO B 1 55 ? 0.081 30.172 -6.336 1 94.06 55 PRO B CA 1
ATOM 1804 C C . PRO B 1 55 ? -1.174 29.797 -5.555 1 94.06 55 PRO B C 1
ATOM 1806 O O . PRO B 1 55 ? -1.394 28.609 -5.266 1 94.06 55 PRO B O 1
ATOM 1809 N N . PRO B 1 56 ? -1.951 30.828 -5.258 1 93 56 PRO B N 1
ATOM 1810 C CA . PRO B 1 56 ? -3.215 30.531 -4.578 1 93 56 PRO B CA 1
ATOM 1811 C C . PRO B 1 56 ? -4.207 29.797 -5.469 1 93 56 PRO B C 1
ATOM 1813 O O . PRO B 1 56 ? -4.02 29.734 -6.688 1 93 56 PRO B O 1
ATOM 1816 N N . ALA B 1 57 ? -5.184 29.203 -4.824 1 92.94 57 ALA B N 1
ATOM 1817 C CA . ALA B 1 57 ? -6.211 28.453 -5.539 1 92.94 57 ALA B CA 1
ATOM 1818 C C . ALA B 1 57 ? -6.961 29.344 -6.523 1 92.94 57 ALA B C 1
ATOM 1820 O O . ALA B 1 57 ? -7.258 30.5 -6.219 1 92.94 57 ALA B O 1
ATOM 1821 N N . THR B 1 58 ? -7.145 28.891 -7.68 1 93.44 58 THR B N 1
ATOM 1822 C CA . THR B 1 58 ? -7.988 29.516 -8.695 1 93.44 58 THR B CA 1
ATOM 1823 C C . THR B 1 58 ? -9.062 28.531 -9.172 1 93.44 58 THR B C 1
ATOM 1825 O O . THR B 1 58 ? -9.258 27.469 -8.57 1 93.44 58 THR B O 1
ATOM 1828 N N . ALA B 1 59 ? -9.789 28.953 -10.188 1 92.5 59 ALA B N 1
ATOM 1829 C CA . ALA B 1 59 ? -10.828 28.094 -10.734 1 92.5 59 ALA B CA 1
ATOM 1830 C C . ALA B 1 59 ? -10.227 26.859 -11.406 1 92.5 59 ALA B C 1
ATOM 1832 O O . ALA B 1 59 ? -10.844 25.797 -11.438 1 92.5 59 ALA B O 1
ATOM 1833 N N . THR B 1 60 ? -8.984 26.922 -11.773 1 90.31 60 THR B N 1
ATOM 1834 C CA . THR B 1 60 ? -8.406 25.859 -12.578 1 90.31 60 THR B CA 1
ATOM 1835 C C . THR B 1 60 ? -7.211 25.234 -11.875 1 90.31 60 THR B C 1
ATOM 1837 O O . THR B 1 60 ? -6.625 24.266 -12.367 1 90.31 60 THR B O 1
ATOM 1840 N N . PHE B 1 61 ? -6.867 25.828 -10.75 1 91.88 61 PHE B N 1
ATOM 1841 C CA . PHE B 1 61 ? -5.68 25.344 -10.062 1 91.88 61 PHE B CA 1
ATOM 1842 C C . PHE B 1 61 ? -5.926 25.266 -8.562 1 91.88 61 PHE B C 1
ATOM 1844 O O . PHE B 1 61 ? -6.387 26.219 -7.945 1 91.88 61 PHE B O 1
ATOM 1851 N N . ASP B 1 62 ? -5.676 24.141 -8 1 95.06 62 ASP B N 1
ATOM 1852 C CA . ASP B 1 62 ? -5.711 23.938 -6.555 1 95.06 62 ASP B CA 1
ATOM 1853 C C . ASP B 1 62 ? -4.336 23.531 -6.027 1 95.06 62 ASP B C 1
ATOM 1855 O O . ASP B 1 62 ? -3.855 22.438 -6.332 1 95.06 62 ASP B O 1
ATOM 1859 N N . PRO B 1 63 ? -3.668 24.328 -5.277 1 95.75 63 PRO B N 1
ATOM 1860 C CA . PRO B 1 63 ? -2.346 23.984 -4.754 1 95.75 63 PRO B CA 1
ATOM 1861 C C . PRO B 1 63 ? -2.365 22.719 -3.902 1 95.75 63 PRO B C 1
ATOM 1863 O O . PRO B 1 63 ? -1.339 22.047 -3.758 1 95.75 63 PRO B O 1
ATOM 1866 N N . GLU B 1 64 ? -3.525 22.359 -3.342 1 96.25 64 GLU B N 1
ATOM 1867 C CA . GLU B 1 64 ? -3.639 21.156 -2.523 1 96.25 64 GLU B CA 1
ATOM 1868 C C . GLU B 1 64 ? -3.516 19.891 -3.375 1 96.25 64 GLU B C 1
ATOM 1870 O O . GLU B 1 64 ? -3.301 18.797 -2.848 1 96.25 64 GLU B O 1
ATOM 1875 N N . ASP B 1 65 ? -3.602 20.062 -4.703 1 97 65 ASP B N 1
ATOM 1876 C CA . ASP B 1 65 ? -3.492 18.938 -5.625 1 97 65 ASP B CA 1
ATOM 1877 C C . ASP B 1 65 ? -2.037 18.688 -6.02 1 97 65 ASP B C 1
ATOM 1879 O O . ASP B 1 65 ? -1.724 17.672 -6.656 1 97 65 ASP B O 1
ATOM 1883 N N . SER B 1 66 ? -1.185 19.578 -5.621 1 96.94 66 SER B N 1
ATOM 1884 C CA . SER B 1 66 ? 0.208 19.5 -6.051 1 96.94 66 SER B CA 1
ATOM 1885 C C . SER B 1 66 ? 0.989 18.5 -5.215 1 96.94 66 SER B C 1
ATOM 1887 O O . SER B 1 66 ? 0.866 18.469 -3.988 1 96.94 66 SER B O 1
ATOM 1889 N N . THR B 1 67 ? 1.865 17.734 -5.859 1 96.94 67 THR B N 1
ATOM 1890 C CA . THR B 1 67 ? 2.768 16.828 -5.145 1 96.94 67 THR B CA 1
ATOM 1891 C C . THR B 1 67 ? 3.881 17.625 -4.461 1 96.94 67 THR B C 1
ATOM 1893 O O . THR B 1 67 ? 4.605 17.078 -3.619 1 96.94 67 THR B O 1
ATOM 1896 N N . ASP B 1 68 ? 3.992 18.922 -4.797 1 96.62 68 ASP B N 1
ATOM 1897 C CA . ASP B 1 68 ? 5.008 19.781 -4.203 1 96.62 68 ASP B CA 1
ATOM 1898 C C . ASP B 1 68 ? 4.395 20.719 -3.166 1 96.62 68 ASP B C 1
ATOM 1900 O O . ASP B 1 68 ? 4.984 21.75 -2.822 1 96.62 68 ASP B O 1
ATOM 1904 N N . LYS B 1 69 ? 3.242 20.391 -2.736 1 97.75 69 LYS B N 1
ATOM 1905 C CA . LYS B 1 69 ? 2.57 21.281 -1.797 1 97.75 69 LYS B CA 1
ATOM 1906 C C . LYS B 1 69 ?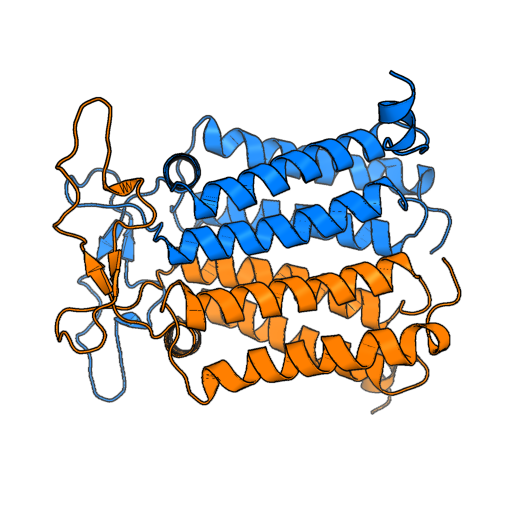 3.35 21.391 -0.489 1 97.75 69 LYS B C 1
ATOM 1908 O O . LYS B 1 69 ? 3.164 22.344 0.272 1 97.75 69 LYS B O 1
ATOM 1913 N N . LEU B 1 70 ? 4.219 20.438 -0.215 1 98.06 70 LEU B N 1
ATOM 1914 C CA . LEU B 1 70 ? 5.109 20.438 0.941 1 98.06 70 LEU B CA 1
ATOM 1915 C C . LEU B 1 70 ? 6.57 20.438 0.504 1 98.06 70 LEU B C 1
ATOM 1917 O O . LEU B 1 70 ? 6.93 19.75 -0.457 1 98.06 70 LEU B O 1
ATOM 1921 N N . VAL B 1 71 ? 7.363 21.188 1.17 1 97.44 71 VAL B N 1
ATOM 1922 C CA . VAL B 1 71 ? 8.789 21.219 0.856 1 97.44 71 VAL B CA 1
ATOM 1923 C C . VAL B 1 71 ? 9.602 20.844 2.09 1 97.44 71 VAL B C 1
ATOM 1925 O O . VAL B 1 71 ? 9.242 21.188 3.215 1 97.44 71 VAL B O 1
ATOM 1928 N N . SER B 1 72 ? 10.703 20.156 1.883 1 97.06 72 SER B N 1
ATOM 1929 C CA . SER B 1 72 ? 11.539 19.656 2.963 1 97.06 72 SER B CA 1
ATOM 1930 C C . SER B 1 72 ? 12.102 20.781 3.809 1 97.06 72 SER B C 1
ATOM 1932 O O . SER B 1 72 ? 12.602 21.781 3.273 1 97.06 72 SER B O 1
ATOM 1934 N N . ALA B 1 73 ? 11.977 20.656 5.105 1 97 73 ALA B N 1
ATOM 1935 C CA . ALA B 1 73 ? 12.477 21.625 6.086 1 97 73 ALA B CA 1
ATOM 1936 C C . ALA B 1 73 ? 12.883 20.922 7.379 1 97 73 ALA B C 1
ATOM 1938 O O . ALA B 1 73 ? 12.32 21.203 8.445 1 97 73 ALA B O 1
ATOM 1939 N N . GLN B 1 74 ? 13.914 20.188 7.359 1 94.25 74 GLN B N 1
ATOM 1940 C CA . GLN B 1 74 ? 14.305 19.281 8.438 1 94.25 74 GLN B CA 1
ATOM 1941 C C . GLN B 1 74 ? 14.656 20.062 9.703 1 94.25 74 GLN B C 1
ATOM 1943 O O . GLN B 1 74 ? 14.359 19.609 10.812 1 94.25 74 GLN B O 1
ATOM 1948 N N . ASN B 1 75 ? 15.18 21.25 9.578 1 94 75 ASN B N 1
ATOM 1949 C CA . ASN B 1 75 ? 15.672 22 10.727 1 94 75 ASN B CA 1
ATOM 1950 C C . ASN B 1 75 ? 14.695 23.078 11.156 1 94 75 ASN B C 1
ATOM 1952 O O . ASN B 1 75 ? 14.977 23.844 12.078 1 94 75 ASN B O 1
ATOM 1956 N N . ASP B 1 76 ? 13.594 23.156 10.562 1 95.5 76 ASP B N 1
ATOM 1957 C CA . ASP B 1 76 ? 12.562 24.125 10.922 1 95.5 76 ASP B CA 1
ATOM 1958 C C . ASP B 1 76 ? 11.727 23.625 12.102 1 95.5 76 ASP B C 1
ATOM 1960 O O . ASP B 1 76 ? 11.203 22.5 12.07 1 95.5 76 ASP B O 1
ATOM 1964 N N . PRO B 1 77 ? 11.648 24.391 13.117 1 94.75 77 PRO B N 1
ATOM 1965 C CA . PRO B 1 77 ? 10.914 23.969 14.305 1 94.75 77 PRO B CA 1
ATOM 1966 C C . PRO B 1 77 ? 9.422 23.781 14.047 1 94.75 77 PRO B C 1
ATOM 1968 O O . PRO B 1 77 ? 8.742 23.062 14.797 1 94.75 77 PRO B O 1
ATOM 1971 N N . ASN B 1 78 ? 8.992 24.391 12.992 1 94.62 78 ASN B N 1
ATOM 1972 C CA . ASN B 1 78 ? 7.566 24.312 12.688 1 94.62 78 ASN B CA 1
ATOM 1973 C C . ASN B 1 78 ? 7.266 23.188 11.703 1 94.62 78 ASN B C 1
ATOM 1975 O O . ASN B 1 78 ? 6.105 22.953 11.359 1 94.62 78 ASN B O 1
ATOM 1979 N N . ALA B 1 79 ? 8.297 22.516 11.25 1 97.25 79 ALA B N 1
ATOM 1980 C CA . ALA B 1 79 ? 8.109 21.438 10.273 1 97.25 79 ALA B CA 1
ATOM 1981 C C . ALA B 1 79 ? 7.512 20.203 10.93 1 97.25 79 ALA B C 1
ATOM 1983 O O . ALA B 1 79 ? 7.688 19.984 12.133 1 97.25 79 ALA B O 1
ATOM 1984 N N . THR B 1 80 ? 6.809 19.453 10.164 1 96.62 80 THR B N 1
ATOM 1985 C CA . THR B 1 80 ? 6.195 18.203 10.633 1 96.62 80 THR B CA 1
ATOM 1986 C C . THR B 1 80 ? 6.398 17.094 9.617 1 96.62 80 THR B C 1
ATOM 1988 O O . THR B 1 80 ? 6.719 17.344 8.453 1 96.62 80 THR B O 1
ATOM 1991 N N . ASP B 1 81 ? 6.273 15.867 10.086 1 97.62 81 ASP B N 1
ATOM 1992 C CA . ASP B 1 81 ? 6.301 14.766 9.133 1 97.62 81 ASP B CA 1
ATOM 1993 C C . ASP B 1 81 ? 5 14.688 8.336 1 97.62 81 ASP B C 1
ATOM 1995 O O . ASP B 1 81 ? 4.051 15.43 8.617 1 97.62 81 ASP B O 1
ATOM 1999 N N . GLN B 1 82 ? 4.977 13.836 7.379 1 98.31 82 GLN B N 1
ATOM 2000 C CA . GLN B 1 82 ? 3.84 13.789 6.465 1 98.31 82 GLN B CA 1
ATOM 2001 C C . GLN B 1 82 ? 2.926 12.609 6.793 1 98.31 82 GLN B C 1
ATOM 2003 O O . GLN B 1 82 ? 2.059 12.25 5.992 1 98.31 82 GLN B O 1
ATOM 2008 N N . LEU B 1 83 ? 3.141 11.953 7.934 1 98.38 83 LEU B N 1
ATOM 2009 C CA . LEU B 1 83 ? 2.387 10.734 8.211 1 98.38 83 LEU B CA 1
ATOM 2010 C C . LEU B 1 83 ? 1.075 11.055 8.922 1 98.38 83 LEU B C 1
ATOM 2012 O O . LEU B 1 83 ? 1.074 11.438 10.094 1 98.38 83 LEU B O 1
ATOM 2016 N N . THR B 1 84 ? 0.006 10.945 8.211 1 98.44 84 THR B N 1
ATOM 2017 C CA . THR B 1 84 ? -1.338 11.047 8.773 1 98.44 84 THR B CA 1
ATOM 2018 C C . THR B 1 84 ? -1.875 9.664 9.141 1 98.44 84 THR B C 1
ATOM 2020 O O . THR B 1 84 ? -1.312 8.648 8.742 1 98.44 84 THR B O 1
ATOM 2023 N N . PRO B 1 85 ? -2.928 9.641 9.883 1 98.62 85 PRO B N 1
ATOM 2024 C CA . PRO B 1 85 ? -3.549 8.344 10.148 1 98.62 85 PRO B CA 1
ATOM 2025 C C . PRO B 1 85 ? -3.955 7.609 8.867 1 98.62 85 PRO B C 1
ATOM 2027 O O . PRO B 1 85 ? -3.791 6.391 8.773 1 98.62 85 PRO B O 1
ATOM 2030 N N . LEU B 1 86 ? -4.438 8.32 7.898 1 98.69 86 LEU B N 1
ATOM 2031 C CA . LEU B 1 86 ? -4.762 7.711 6.613 1 98.69 86 LEU B CA 1
ATOM 2032 C C . LEU B 1 86 ? -3.521 7.109 5.965 1 98.69 86 LEU B C 1
ATOM 2034 O O . LEU B 1 86 ? -3.553 5.969 5.496 1 98.69 86 LEU B O 1
ATOM 2038 N N . ALA B 1 87 ? -2.422 7.891 5.938 1 98.5 87 ALA B N 1
ATOM 2039 C CA . ALA B 1 87 ? -1.176 7.391 5.363 1 98.5 87 ALA B CA 1
ATOM 2040 C C . ALA B 1 87 ? -0.721 6.113 6.066 1 98.5 87 ALA B C 1
ATOM 2042 O O . ALA B 1 87 ? -0.222 5.188 5.422 1 98.5 87 ALA B O 1
ATOM 2043 N N . GLY B 1 88 ? -0.921 6.137 7.379 1 98.38 88 GLY B N 1
ATOM 2044 C CA . GLY B 1 88 ? -0.604 4.938 8.133 1 98.38 88 GLY B CA 1
ATOM 2045 C C . GLY B 1 88 ? -1.409 3.729 7.695 1 98.38 88 GLY B C 1
ATOM 2046 O O . GLY B 1 88 ? -0.858 2.641 7.52 1 98.38 88 GLY B O 1
ATOM 2047 N N . ARG B 1 89 ? -2.666 3.873 7.512 1 98.56 89 ARG B N 1
ATOM 2048 C CA . ARG B 1 89 ? -3.529 2.762 7.121 1 98.56 89 ARG B CA 1
ATOM 2049 C C . ARG B 1 89 ? -3.238 2.316 5.691 1 98.56 89 ARG B C 1
ATOM 2051 O O . ARG B 1 89 ? -3.342 1.13 5.375 1 98.56 89 ARG B O 1
ATOM 2058 N N . ILE B 1 90 ? -2.881 3.275 4.828 1 98.44 90 ILE B N 1
ATOM 2059 C CA . ILE B 1 90 ? -2.479 2.91 3.475 1 98.44 90 ILE B CA 1
ATOM 2060 C C . ILE B 1 90 ? -1.178 2.111 3.52 1 98.44 90 ILE B C 1
ATOM 2062 O O . ILE B 1 90 ? -1.03 1.113 2.811 1 98.44 90 ILE B O 1
ATOM 2066 N N . PHE B 1 91 ? -0.26 2.535 4.398 1 98.31 91 PHE B N 1
ATOM 2067 C CA . PHE B 1 91 ? 0.993 1.814 4.59 1 98.31 91 PHE B CA 1
ATOM 2068 C C . PHE B 1 91 ? 0.733 0.401 5.098 1 98.31 91 PHE B C 1
ATOM 2070 O O . PHE B 1 91 ? 1.319 -0.562 4.602 1 98.31 91 PHE B O 1
ATOM 2077 N N . GLY B 1 92 ? -0.131 0.306 6.031 1 97.81 92 GLY B N 1
ATOM 2078 C CA . GLY B 1 92 ? -0.526 -1.002 6.527 1 97.81 92 GLY B CA 1
ATOM 2079 C C . GLY B 1 92 ? -1.147 -1.883 5.457 1 97.81 92 GLY B C 1
ATOM 2080 O O . GLY B 1 92 ? -0.893 -3.088 5.414 1 97.81 92 GLY B O 1
ATOM 2081 N N . THR B 1 93 ? -1.943 -1.318 4.652 1 97.56 93 THR B N 1
ATOM 2082 C CA . THR B 1 93 ? -2.604 -2.053 3.576 1 97.56 93 THR B CA 1
ATOM 2083 C C . THR B 1 93 ? -1.578 -2.623 2.602 1 97.56 93 THR B C 1
ATOM 2085 O O . THR B 1 93 ? -1.641 -3.803 2.246 1 97.56 93 THR B O 1
ATOM 2088 N N . TRP B 1 94 ? -0.668 -1.781 2.217 1 96.12 94 TRP B N 1
ATOM 2089 C CA . TRP B 1 94 ? 0.413 -2.221 1.341 1 96.12 94 TRP B CA 1
ATOM 2090 C C . TRP B 1 94 ? 1.185 -3.377 1.968 1 96.12 94 TRP B C 1
ATOM 2092 O O . TRP B 1 94 ? 1.48 -4.371 1.298 1 96.12 94 TRP B O 1
ATOM 2102 N N . THR B 1 95 ? 1.516 -3.27 3.201 1 96.56 95 THR B N 1
ATOM 2103 C CA . THR B 1 95 ? 2.33 -4.285 3.859 1 96.56 95 THR B CA 1
ATOM 2104 C C . THR B 1 95 ? 1.53 -5.566 4.074 1 96.56 95 THR B C 1
ATOM 2106 O O . THR B 1 95 ? 2.086 -6.668 4.031 1 96.56 95 THR B O 1
ATOM 2109 N N . LEU B 1 96 ? 0.251 -5.422 4.219 1 97.56 96 LEU B N 1
ATOM 2110 C CA . LEU B 1 96 ? -0.584 -6.609 4.336 1 97.56 96 LEU B CA 1
ATOM 2111 C C . LEU B 1 96 ? -0.575 -7.41 3.035 1 97.56 96 LEU B C 1
ATOM 2113 O O . LEU B 1 96 ? -0.444 -8.633 3.057 1 97.56 96 LEU B O 1
ATOM 2117 N N . ILE B 1 97 ? -0.706 -6.738 1.934 1 97.69 97 ILE B N 1
ATOM 2118 C CA . ILE B 1 97 ? -0.689 -7.41 0.639 1 97.69 97 ILE B CA 1
ATOM 2119 C C . ILE B 1 97 ? 0.651 -8.109 0.438 1 97.69 97 ILE B C 1
ATOM 2121 O O . ILE B 1 97 ? 0.696 -9.266 0.014 1 97.69 97 ILE B O 1
ATOM 2125 N N . THR B 1 98 ? 1.732 -7.434 0.774 1 97.38 98 THR B N 1
ATOM 2126 C CA . THR B 1 98 ? 3.064 -8.016 0.644 1 97.38 98 THR B CA 1
ATOM 2127 C C . THR B 1 98 ? 3.211 -9.242 1.544 1 97.38 98 THR B C 1
ATOM 2129 O O . THR B 1 98 ? 3.832 -10.234 1.156 1 97.38 98 THR B O 1
ATOM 2132 N N . SER B 1 99 ? 2.645 -9.094 2.713 1 97.62 99 SER B N 1
ATOM 2133 C CA . SER B 1 99 ? 2.672 -10.227 3.633 1 97.62 99 SER B CA 1
ATOM 2134 C C . SER B 1 99 ? 1.976 -11.438 3.031 1 97.62 99 SER B C 1
ATOM 2136 O O . SER B 1 99 ? 2.484 -12.562 3.119 1 97.62 99 SER B O 1
ATOM 2138 N N . ILE B 1 100 ? 0.867 -11.258 2.479 1 97.88 100 ILE B N 1
ATOM 2139 C CA . ILE B 1 100 ? 0.087 -12.336 1.879 1 97.88 100 ILE B CA 1
ATOM 2140 C C . ILE B 1 100 ? 0.878 -12.969 0.737 1 97.88 100 ILE B C 1
ATOM 2142 O O . ILE B 1 100 ? 1 -14.195 0.665 1 97.88 100 ILE B O 1
ATOM 2146 N N . VAL B 1 101 ? 1.426 -12.141 -0.126 1 98.31 101 VAL B N 1
ATOM 2147 C CA . VAL B 1 101 ? 2.215 -12.625 -1.254 1 98.31 101 VAL B CA 1
ATOM 2148 C C . VAL B 1 101 ? 3.383 -13.461 -0.744 1 98.31 101 VAL B C 1
ATOM 2150 O O . VAL B 1 101 ? 3.598 -14.586 -1.208 1 98.31 101 VAL B O 1
ATOM 2153 N N . ARG B 1 102 ? 4.105 -12.961 0.231 1 97.94 102 ARG B N 1
ATOM 2154 C CA . ARG B 1 102 ? 5.324 -13.617 0.693 1 97.94 102 ARG B CA 1
ATOM 2155 C C . ARG B 1 102 ? 4.996 -14.883 1.491 1 97.94 102 ARG B C 1
ATOM 2157 O O . ARG B 1 102 ? 5.742 -15.859 1.445 1 97.94 102 ARG B O 1
ATOM 2164 N N . CYS B 1 103 ? 3.885 -14.852 2.168 1 97.06 103 CYS B N 1
ATOM 2165 C CA . CYS B 1 103 ? 3.443 -16.062 2.859 1 97.06 103 CYS B CA 1
ATOM 2166 C C . CYS B 1 103 ? 3.133 -17.172 1.868 1 97.06 103 CYS B C 1
ATOM 2168 O O . CYS B 1 103 ? 3.568 -18.312 2.051 1 97.06 103 CYS B O 1
ATOM 2170 N N . TYR B 1 104 ? 2.379 -16.875 0.85 1 97.38 104 TYR B N 1
ATOM 2171 C CA . TYR B 1 104 ? 2.105 -17.875 -0.184 1 97.38 104 TYR B CA 1
ATOM 2172 C C . TYR B 1 104 ? 3.398 -18.359 -0.833 1 97.38 104 TYR B C 1
ATOM 2174 O O . TYR B 1 104 ? 3.545 -19.547 -1.13 1 97.38 104 TYR B O 1
ATOM 2182 N N . ALA B 1 105 ? 4.281 -17.391 -1.091 1 97.25 105 ALA B N 1
ATOM 2183 C CA . ALA B 1 105 ? 5.547 -17.75 -1.728 1 97.25 105 ALA B CA 1
ATOM 2184 C C . ALA B 1 105 ? 6.355 -18.688 -0.846 1 97.25 105 ALA B C 1
ATOM 2186 O O . ALA B 1 105 ? 6.969 -19.641 -1.342 1 97.25 105 ALA B O 1
ATOM 2187 N N . ALA B 1 106 ? 6.312 -18.453 0.433 1 96.56 106 ALA B N 1
ATOM 2188 C CA . ALA B 1 106 ? 7.062 -19.297 1.36 1 96.56 106 ALA B CA 1
ATOM 2189 C C . ALA B 1 106 ? 6.676 -20.766 1.197 1 96.56 106 ALA B C 1
ATOM 2191 O O . ALA B 1 106 ? 7.504 -21.656 1.393 1 96.56 106 ALA B O 1
ATOM 2192 N N . TYR B 1 107 ? 5.492 -21.031 0.715 1 95.94 107 TYR B N 1
ATOM 2193 C CA . TYR B 1 107 ? 5.008 -22.406 0.635 1 95.94 107 TYR B CA 1
ATOM 2194 C C . TYR B 1 107 ? 4.938 -22.875 -0.813 1 95.94 107 TYR B C 1
ATOM 2196 O O . TYR B 1 107 ? 4.598 -24.031 -1.082 1 95.94 107 TYR B O 1
ATOM 2204 N N . ASN B 1 108 ? 5.199 -22.016 -1.744 1 96.81 108 ASN B N 1
ATOM 2205 C CA . ASN B 1 108 ? 4.988 -22.359 -3.143 1 96.81 108 ASN B CA 1
ATOM 2206 C C . ASN B 1 108 ? 6.102 -21.828 -4.035 1 96.81 108 ASN B C 1
ATOM 2208 O O . ASN B 1 108 ? 5.84 -21.344 -5.141 1 96.81 108 ASN B O 1
ATOM 2212 N N . LEU B 1 109 ? 7.289 -21.875 -3.553 1 96.25 109 LEU B N 1
ATOM 2213 C CA . LEU B 1 109 ? 8.422 -21.312 -4.285 1 96.25 109 LEU B CA 1
ATOM 2214 C C . LEU B 1 109 ? 8.695 -22.094 -5.559 1 96.25 109 LEU B C 1
ATOM 2216 O O . LEU B 1 109 ? 9.383 -21.609 -6.457 1 96.25 109 LEU B O 1
ATOM 2220 N N . HIS B 1 110 ? 8.148 -23.312 -5.648 1 95.62 110 HIS B N 1
ATOM 2221 C CA . HIS B 1 110 ? 8.375 -24.125 -6.84 1 95.62 110 HIS B CA 1
ATOM 2222 C C . HIS B 1 110 ? 7.617 -23.562 -8.039 1 95.62 110 HIS B C 1
ATOM 2224 O O . HIS B 1 110 ? 7.898 -23.938 -9.18 1 95.62 110 HIS B O 1
ATOM 2230 N N . LEU B 1 111 ? 6.617 -22.719 -7.789 1 97.44 111 LEU B N 1
ATOM 2231 C CA . LEU B 1 111 ? 5.855 -22.078 -8.859 1 97.44 111 LEU B CA 1
ATOM 2232 C C . LEU B 1 111 ? 6.527 -20.781 -9.305 1 97.44 111 LEU B C 1
ATOM 2234 O O . LEU B 1 111 ? 6.57 -19.812 -8.555 1 97.44 111 LEU B O 1
ATOM 2238 N N . GLY B 1 112 ? 6.938 -20.703 -10.5 1 97.75 112 GLY B N 1
ATOM 2239 C CA . GLY B 1 112 ? 7.652 -19.562 -11.055 1 97.75 112 GLY B CA 1
ATOM 2240 C C . GLY B 1 112 ? 6.918 -18.25 -10.867 1 97.75 112 GLY B C 1
ATOM 2241 O O . GLY B 1 112 ? 7.488 -17.281 -10.367 1 97.75 112 GLY B O 1
ATOM 2242 N N . PRO B 1 113 ? 5.656 -18.203 -11.25 1 98.12 113 PRO B N 1
ATOM 2243 C CA . PRO B 1 113 ? 4.906 -16.953 -11.109 1 98.12 113 PRO B CA 1
ATOM 2244 C C . PRO B 1 113 ? 4.797 -16.5 -9.656 1 98.12 113 PRO B C 1
ATOM 2246 O O . PRO B 1 113 ? 4.871 -15.297 -9.383 1 98.12 113 PRO B O 1
ATOM 2249 N N . VAL B 1 114 ? 4.672 -17.391 -8.75 1 98.44 114 VAL B N 1
ATOM 2250 C CA . VAL B 1 114 ? 4.617 -17.031 -7.336 1 98.44 114 VAL B CA 1
ATOM 2251 C C . VAL B 1 114 ? 5.969 -16.469 -6.895 1 98.44 114 VAL B C 1
ATOM 2253 O O . VAL B 1 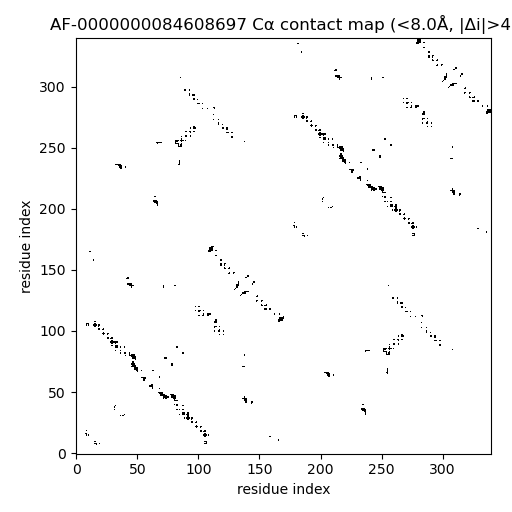114 ? 6.031 -15.453 -6.203 1 98.44 114 VAL B O 1
ATOM 2256 N N . TYR B 1 115 ? 7.043 -17.141 -7.348 1 98.19 115 TYR B N 1
ATOM 2257 C CA . TYR B 1 115 ? 8.398 -16.672 -7.078 1 98.19 115 TYR B CA 1
ATOM 2258 C C . TYR B 1 115 ? 8.594 -15.25 -7.605 1 98.19 115 TYR B C 1
ATOM 2260 O O . TYR B 1 115 ? 9.125 -14.391 -6.902 1 98.19 115 TYR B O 1
ATOM 2268 N N . ASN B 1 116 ? 8.117 -15.031 -8.758 1 98.62 116 ASN B N 1
ATOM 2269 C CA . ASN B 1 116 ? 8.289 -13.734 -9.398 1 98.62 116 ASN B CA 1
ATOM 2270 C C . ASN B 1 116 ? 7.496 -12.648 -8.68 1 98.62 116 ASN B C 1
ATOM 2272 O O . ASN B 1 116 ? 7.996 -11.539 -8.469 1 98.62 116 ASN B O 1
ATOM 2276 N N . ILE B 1 117 ? 6.297 -12.945 -8.359 1 98.75 117 ILE B N 1
ATOM 2277 C CA . ILE B 1 117 ? 5.457 -11.977 -7.668 1 98.75 117 ILE B CA 1
ATOM 2278 C C . ILE B 1 117 ? 6.117 -11.57 -6.348 1 98.75 117 ILE B C 1
ATOM 2280 O O . ILE B 1 117 ? 6.176 -10.383 -6.016 1 98.75 117 ILE B O 1
ATOM 2284 N N . ALA B 1 118 ? 6.598 -12.547 -5.645 1 98.56 118 ALA B N 1
ATOM 2285 C CA . ALA B 1 118 ? 7.281 -12.258 -4.387 1 98.56 118 ALA B CA 1
ATOM 2286 C C . ALA B 1 118 ? 8.508 -11.375 -4.617 1 98.56 118 ALA B C 1
ATOM 2288 O O . ALA B 1 118 ? 8.734 -10.422 -3.869 1 98.56 118 ALA B O 1
ATOM 2289 N N . TYR B 1 119 ? 9.258 -11.688 -5.621 1 98.69 119 TYR B N 1
ATOM 2290 C CA . TYR B 1 119 ? 10.43 -10.891 -5.949 1 98.69 119 TYR B CA 1
ATOM 2291 C C . TYR B 1 119 ? 10.047 -9.438 -6.234 1 98.69 119 TYR B C 1
ATOM 2293 O O . TYR B 1 119 ? 10.719 -8.516 -5.777 1 98.69 119 TYR B O 1
ATOM 2301 N N . TRP B 1 120 ? 9 -9.273 -6.902 1 98.56 120 TRP B N 1
ATOM 2302 C CA . TRP B 1 120 ? 8.547 -7.938 -7.266 1 98.56 120 TRP B CA 1
ATOM 2303 C C . TRP B 1 120 ? 8.148 -7.141 -6.027 1 98.56 120 TRP B C 1
ATOM 2305 O O . TRP B 1 120 ? 8.32 -5.918 -5.988 1 98.56 120 TRP B O 1
ATOM 2315 N N . THR B 1 121 ? 7.609 -7.805 -4.992 1 98.19 121 THR B N 1
ATOM 2316 C CA . THR B 1 121 ? 7.281 -7.062 -3.779 1 98.19 121 THR B CA 1
ATOM 2317 C C . THR B 1 121 ? 8.531 -6.414 -3.186 1 98.19 121 THR B C 1
ATOM 2319 O O . THR B 1 121 ? 8.469 -5.301 -2.658 1 98.19 121 THR B O 1
ATOM 2322 N N . TYR B 1 122 ? 9.664 -7.074 -3.32 1 98.25 122 TYR B N 1
ATOM 2323 C CA . TYR B 1 122 ? 10.914 -6.531 -2.795 1 98.25 122 TYR B CA 1
ATOM 2324 C C . TYR B 1 122 ? 11.445 -5.418 -3.693 1 98.25 122 TYR B C 1
ATOM 2326 O O . TYR B 1 122 ? 12.016 -4.441 -3.209 1 98.25 122 TYR B O 1
ATOM 2334 N N . VAL B 1 123 ? 11.266 -5.574 -4.969 1 98.56 123 VAL B N 1
ATOM 2335 C CA . VAL B 1 123 ? 11.672 -4.535 -5.91 1 98.56 123 VAL B CA 1
ATOM 2336 C C . VAL B 1 123 ? 10.891 -3.254 -5.633 1 98.56 123 VAL B C 1
ATOM 2338 O O . VAL B 1 123 ? 11.477 -2.172 -5.535 1 98.56 123 VAL B O 1
ATOM 2341 N N . VAL B 1 124 ? 9.586 -3.395 -5.461 1 98.06 124 VAL B N 1
ATOM 2342 C CA . VAL B 1 124 ? 8.711 -2.248 -5.234 1 98.06 124 VAL B CA 1
ATOM 2343 C C . VAL B 1 124 ? 9.023 -1.618 -3.881 1 98.06 124 VAL B C 1
ATOM 2345 O O . VAL B 1 124 ? 9.102 -0.393 -3.764 1 98.06 124 VAL B O 1
ATOM 2348 N N . ALA B 1 125 ? 9.234 -2.486 -2.861 1 97.62 125 ALA B N 1
ATOM 2349 C CA . ALA B 1 125 ? 9.586 -1.971 -1.538 1 97.62 125 ALA B CA 1
ATOM 2350 C C . ALA B 1 125 ? 10.898 -1.195 -1.577 1 97.62 125 ALA B C 1
ATOM 2352 O O . ALA B 1 125 ? 10.977 -0.071 -1.078 1 97.62 125 ALA B O 1
ATOM 2353 N N . PHE B 1 126 ? 11.898 -1.759 -2.176 1 98.06 126 PHE B N 1
ATOM 2354 C CA . PHE B 1 126 ? 13.195 -1.093 -2.285 1 98.06 126 PHE B CA 1
ATOM 2355 C C . PHE B 1 126 ? 13.062 0.226 -3.037 1 98.06 126 PHE B C 1
ATOM 2357 O O . PHE B 1 126 ? 13.594 1.25 -2.604 1 98.06 126 PHE B O 1
ATOM 2364 N N . GLY B 1 127 ? 12.383 0.191 -4.141 1 97.94 127 GLY B N 1
ATOM 2365 C CA . GLY B 1 127 ? 12.18 1.401 -4.918 1 97.94 127 GLY B CA 1
ATOM 2366 C C . GLY B 1 127 ? 11.461 2.492 -4.145 1 97.94 127 GLY B C 1
ATOM 2367 O O . GLY B 1 127 ? 11.844 3.664 -4.219 1 97.94 127 GLY B O 1
ATOM 2368 N N . HIS B 1 128 ? 10.414 2.113 -3.426 1 97.88 128 HIS B N 1
ATOM 2369 C CA . HIS B 1 128 ? 9.672 3.082 -2.635 1 97.88 128 HIS B CA 1
ATOM 2370 C C . HIS B 1 128 ? 10.555 3.73 -1.575 1 97.88 128 HIS B C 1
ATOM 2372 O O . HIS B 1 128 ? 10.656 4.957 -1.507 1 97.88 128 HIS B O 1
ATOM 2378 N N . PHE B 1 129 ? 11.242 2.918 -0.795 1 97.5 129 PHE B N 1
ATOM 2379 C CA . PHE B 1 129 ? 12.039 3.455 0.302 1 97.5 129 PHE B CA 1
ATOM 2380 C C . PHE B 1 129 ? 13.242 4.223 -0.23 1 97.5 129 PHE B C 1
ATOM 2382 O O . PHE B 1 129 ? 13.648 5.234 0.347 1 97.5 129 PHE B O 1
ATOM 2389 N N . PHE B 1 130 ? 13.812 3.756 -1.315 1 97.19 130 PHE B N 1
ATOM 2390 C CA . PHE B 1 130 ? 14.93 4.449 -1.945 1 97.19 130 PHE B CA 1
ATOM 2391 C C . PHE B 1 130 ? 14.516 5.836 -2.41 1 97.19 130 PHE B C 1
ATOM 2393 O O . PHE B 1 130 ? 15.203 6.82 -2.143 1 97.19 130 PHE B O 1
ATOM 2400 N N . SER B 1 131 ? 13.398 5.938 -3.078 1 97.5 131 SER B N 1
ATOM 2401 C CA . SER B 1 131 ? 12.945 7.23 -3.578 1 97.5 131 SER B CA 1
ATOM 2402 C C . SER B 1 131 ? 12.523 8.148 -2.436 1 97.5 131 SER B C 1
ATOM 2404 O O . SER B 1 131 ? 12.742 9.359 -2.488 1 97.5 131 SER B O 1
ATOM 2406 N N . GLU B 1 132 ? 11.922 7.555 -1.385 1 97.75 132 GLU B N 1
ATOM 2407 C CA . GLU B 1 132 ? 11.531 8.359 -0.231 1 97.75 132 GLU B CA 1
ATOM 2408 C C . GLU B 1 132 ? 12.758 8.977 0.449 1 97.75 132 GLU B C 1
ATOM 2410 O O . GLU B 1 132 ? 12.703 10.109 0.922 1 97.75 132 GLU B O 1
ATOM 2415 N N . LYS B 1 133 ? 13.797 8.242 0.426 1 96.75 133 LYS B N 1
ATOM 2416 C CA . LYS B 1 133 ? 15.008 8.711 1.103 1 96.75 133 LYS B CA 1
ATOM 2417 C C . LYS B 1 133 ? 15.789 9.672 0.22 1 96.75 133 LYS B C 1
ATOM 2419 O O . LYS B 1 133 ? 16.203 10.75 0.672 1 96.75 133 LYS B O 1
ATOM 2424 N N . PHE B 1 134 ? 15.938 9.422 -1.052 1 96.75 134 PHE B N 1
ATOM 2425 C CA . PHE B 1 134 ? 16.938 10.117 -1.843 1 96.75 134 PHE B CA 1
ATOM 2426 C C . PHE B 1 134 ? 16.281 11.109 -2.797 1 96.75 134 PHE B C 1
ATOM 2428 O O . PHE B 1 134 ? 16.953 11.984 -3.348 1 96.75 134 PHE B O 1
ATOM 2435 N N . VAL B 1 135 ? 15.023 10.992 -3.006 1 97.19 135 VAL B N 1
ATOM 2436 C CA . VAL B 1 135 ? 14.367 11.883 -3.959 1 97.19 135 VAL B CA 1
ATOM 2437 C C . VAL B 1 135 ? 13.391 12.797 -3.227 1 97.19 135 VAL B C 1
ATOM 2439 O O . VAL B 1 135 ? 13.484 14.023 -3.318 1 97.19 135 VAL B O 1
ATOM 2442 N N . PHE B 1 136 ? 12.539 12.281 -2.336 1 97.5 136 PHE B N 1
ATOM 2443 C CA . PHE B 1 136 ? 11.422 13.062 -1.802 1 97.5 136 PHE B CA 1
ATOM 2444 C C . PHE B 1 136 ? 11.742 13.578 -0.406 1 97.5 136 PHE B C 1
ATOM 2446 O O . PHE B 1 136 ? 11.094 14.5 0.083 1 97.5 136 PHE B O 1
ATOM 2453 N N . GLY B 1 137 ? 12.711 12.898 0.275 1 97 137 GLY B N 1
ATOM 2454 C CA . GLY B 1 137 ? 13.18 13.414 1.55 1 97 137 GLY B CA 1
ATOM 2455 C C . GLY B 1 137 ? 12.234 13.117 2.699 1 97 137 GLY B C 1
ATOM 2456 O O . GLY B 1 137 ? 12.328 13.742 3.76 1 97 137 GLY B O 1
ATOM 2457 N N . SER B 1 138 ? 11.289 12.203 2.514 1 97.56 138 SER B N 1
ATOM 2458 C CA . SER B 1 138 ? 10.336 11.898 3.576 1 97.56 138 SER B CA 1
ATOM 2459 C C . SER B 1 138 ? 10.945 10.977 4.625 1 97.56 138 SER B C 1
ATOM 2461 O O . SER B 1 138 ? 10.312 10.664 5.633 1 97.56 138 SER B O 1
ATOM 2463 N N . MET B 1 139 ? 12.094 10.539 4.336 1 96.69 139 MET B N 1
ATOM 2464 C CA . MET B 1 139 ? 12.852 9.711 5.273 1 96.69 139 MET B CA 1
ATOM 2465 C C . MET B 1 139 ? 14.242 10.297 5.5 1 96.69 139 MET B C 1
ATOM 2467 O O . MET B 1 139 ? 14.844 10.852 4.582 1 96.69 139 MET B O 1
ATOM 2471 N N . THR B 1 140 ? 14.742 10.078 6.695 1 94 140 THR B N 1
ATOM 2472 C CA . THR B 1 140 ? 16.141 10.336 6.996 1 94 140 THR B CA 1
ATOM 2473 C C . THR B 1 140 ? 16.906 9.031 7.219 1 94 140 THR B C 1
ATOM 2475 O O . THR B 1 140 ? 16.312 7.949 7.191 1 94 140 THR B O 1
ATOM 2478 N N . PHE B 1 141 ? 18.203 9.109 7.336 1 88.19 141 PHE B N 1
ATOM 2479 C CA . PHE B 1 141 ? 18.969 7.895 7.582 1 88.19 141 PHE B CA 1
ATOM 2480 C C . PHE B 1 141 ? 19.062 7.605 9.078 1 88.19 141 PHE B C 1
ATOM 2482 O O . PHE B 1 141 ? 19.406 8.492 9.867 1 88.19 141 PHE B O 1
ATOM 2489 N N . GLY B 1 142 ? 18.562 6.441 9.516 1 92 142 GLY B N 1
ATOM 2490 C CA . GLY B 1 142 ? 18.594 5.961 10.891 1 92 142 GLY B CA 1
ATOM 2491 C C . GLY B 1 142 ? 18.297 4.477 11.008 1 92 142 GLY B C 1
ATOM 2492 O O . GLY B 1 142 ? 18.156 3.783 9.992 1 92 142 GLY B O 1
ATOM 2493 N N . LEU B 1 143 ? 18.25 4.031 12.164 1 90.62 143 LEU B N 1
ATOM 2494 C CA . LEU B 1 143 ? 18.078 2.607 12.43 1 90.62 143 LEU B CA 1
ATOM 2495 C C . LEU B 1 143 ? 16.734 2.113 11.883 1 90.62 143 LEU B C 1
ATOM 2497 O O . LEU B 1 143 ? 16.688 1.081 11.211 1 90.62 143 LEU B O 1
ATOM 2501 N N . PRO B 1 144 ?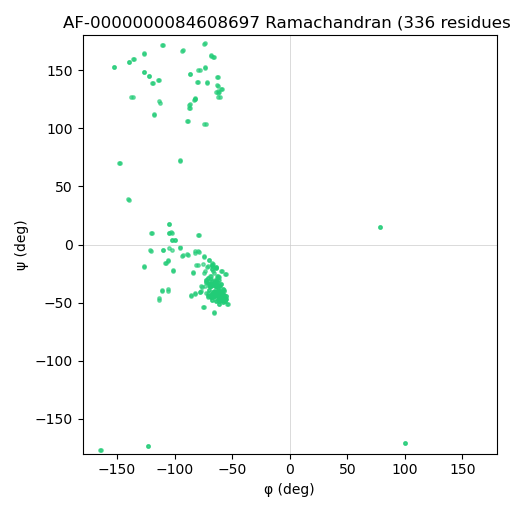 15.672 2.838 12.039 1 92 144 PRO B N 1
ATOM 2502 C CA . PRO B 1 144 ? 14.391 2.361 11.523 1 92 144 PRO B CA 1
ATOM 2503 C C . PRO B 1 144 ? 14.398 2.191 10 1 92 144 PRO B C 1
ATOM 2505 O O . PRO B 1 144 ? 13.711 1.312 9.477 1 92 144 PRO B O 1
ATOM 2508 N N . GLN B 1 145 ? 15.141 2.961 9.336 1 93.81 145 GLN B N 1
ATOM 2509 C CA . GLN B 1 145 ? 15.164 2.938 7.875 1 93.81 145 GLN B CA 1
ATOM 2510 C C . GLN B 1 145 ? 16.109 1.856 7.355 1 93.81 145 GLN B C 1
ATOM 2512 O O . GLN B 1 145 ? 15.945 1.373 6.234 1 93.81 145 GLN B O 1
ATOM 2517 N N . VAL B 1 146 ? 17.062 1.477 8.148 1 93.25 146 VAL B N 1
ATOM 2518 C CA . VAL B 1 146 ? 18.047 0.493 7.711 1 93.25 146 VAL B CA 1
ATOM 2519 C C . VAL B 1 146 ? 17.391 -0.873 7.559 1 93.25 146 VAL B C 1
ATOM 2521 O O . VAL B 1 146 ? 17.75 -1.655 6.68 1 93.25 146 VAL B O 1
ATOM 2524 N N . PHE B 1 147 ? 16.375 -1.114 8.336 1 90.44 147 PHE B N 1
ATOM 2525 C CA . PHE B 1 147 ? 15.734 -2.428 8.359 1 90.44 147 PHE B CA 1
ATOM 2526 C C . PHE B 1 147 ? 15.055 -2.73 7.031 1 90.44 147 PHE B C 1
ATOM 2528 O O . PHE B 1 147 ? 15.406 -3.697 6.355 1 90.44 147 PHE B O 1
ATOM 2535 N N . PRO B 1 148 ? 14.148 -1.886 6.656 1 90.81 148 PRO B N 1
ATOM 2536 C CA . PRO B 1 148 ? 13.484 -2.195 5.387 1 90.81 148 PRO B CA 1
ATOM 2537 C C . PRO B 1 148 ? 14.445 -2.186 4.203 1 90.81 148 PRO B C 1
ATOM 2539 O O . PRO B 1 148 ? 14.297 -2.99 3.277 1 90.81 148 PRO B O 1
ATOM 2542 N N . PHE B 1 149 ? 15.5 -1.451 4.195 1 93.81 149 PHE B N 1
ATOM 2543 C CA . PHE B 1 149 ? 16.484 -1.417 3.113 1 93.81 149 PHE B CA 1
ATOM 2544 C C . PHE B 1 149 ? 17.297 -2.703 3.078 1 93.81 149 PHE B C 1
ATOM 2546 O O . PHE B 1 149 ? 17.516 -3.279 2.01 1 93.81 149 PHE B O 1
ATOM 2553 N N . THR B 1 150 ? 17.672 -3.082 4.199 1 94.94 150 THR B N 1
ATOM 2554 C CA . THR B 1 150 ? 18.5 -4.277 4.285 1 94.94 150 THR B CA 1
ATOM 2555 C C . THR B 1 150 ? 17.703 -5.52 3.906 1 94.94 150 THR B C 1
ATOM 2557 O O . THR B 1 150 ? 18.172 -6.355 3.127 1 94.94 150 THR B O 1
ATOM 2560 N N . LEU B 1 151 ? 16.516 -5.617 4.426 1 94.88 151 LEU B N 1
ATOM 2561 C CA . LEU B 1 151 ? 15.703 -6.797 4.168 1 94.88 151 LEU B CA 1
ATOM 2562 C C . LEU B 1 151 ? 15.344 -6.895 2.691 1 94.88 151 LEU B C 1
ATOM 2564 O O . LEU B 1 151 ? 15.414 -7.977 2.1 1 94.88 151 LEU B O 1
ATOM 2568 N N . ALA B 1 152 ? 15.008 -5.758 2.096 1 96.56 152 ALA B N 1
ATOM 2569 C CA . ALA B 1 152 ? 14.672 -5.75 0.675 1 96.56 152 ALA B CA 1
ATOM 2570 C C . ALA B 1 152 ? 15.898 -6.059 -0.179 1 96.56 152 ALA B C 1
ATOM 2572 O O . ALA B 1 152 ? 15.828 -6.852 -1.118 1 96.56 152 ALA B O 1
ATOM 2573 N N . THR B 1 153 ? 17.047 -5.477 0.148 1 96.81 153 THR B N 1
ATOM 2574 C CA . THR B 1 153 ? 18.281 -5.68 -0.606 1 96.81 153 THR B CA 1
ATOM 2575 C C . THR B 1 153 ? 18.734 -7.137 -0.529 1 96.81 153 THR B C 1
ATOM 2577 O O . THR B 1 153 ? 19.125 -7.727 -1.537 1 96.81 153 THR B O 1
ATOM 2580 N N . CYS B 1 154 ? 18.625 -7.664 0.614 1 97.12 154 CYS B N 1
ATOM 2581 C CA . CYS B 1 154 ? 18.984 -9.07 0.798 1 97.12 154 CYS B CA 1
ATOM 2582 C C . CYS B 1 154 ? 18.156 -9.969 -0.113 1 97.12 154 CYS B C 1
ATOM 2584 O O . CYS B 1 154 ? 18.703 -10.82 -0.812 1 97.12 154 CYS B O 1
ATOM 2586 N N . ALA B 1 155 ? 16.922 -9.773 -0.154 1 97.44 155 ALA B N 1
ATOM 2587 C CA . ALA B 1 155 ? 16.047 -10.586 -1 1 97.44 155 ALA B CA 1
ATOM 2588 C C . ALA B 1 155 ? 16.344 -10.352 -2.479 1 97.44 155 ALA B C 1
ATOM 2590 O O . ALA B 1 155 ? 16.359 -11.297 -3.27 1 97.44 155 ALA B O 1
ATOM 2591 N N . LEU B 1 156 ? 16.562 -9.094 -2.852 1 98 156 LEU B N 1
ATOM 2592 C CA . LEU B 1 156 ? 16.781 -8.719 -4.246 1 98 156 LEU B CA 1
ATOM 2593 C C . LEU B 1 156 ? 18.047 -9.375 -4.789 1 98 156 LEU B C 1
ATOM 2595 O O . LEU B 1 156 ? 18.109 -9.727 -5.973 1 98 156 LEU B O 1
ATOM 2599 N N . ILE B 1 157 ? 19 -9.57 -3.971 1 98.19 157 ILE B N 1
ATOM 2600 C CA . ILE B 1 157 ? 20.25 -10.211 -4.383 1 98.19 157 ILE B CA 1
ATOM 2601 C C . ILE B 1 157 ? 20.109 -11.727 -4.289 1 98.19 157 ILE B C 1
ATOM 2603 O O . ILE B 1 157 ? 20.453 -12.453 -5.227 1 98.19 157 ILE B O 1
ATOM 2607 N N . TRP B 1 158 ? 19.516 -12.219 -3.2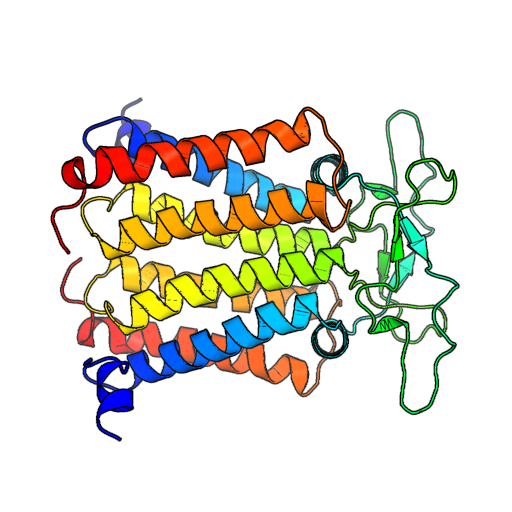19 1 97.88 158 TRP B N 1
ATOM 2608 C CA . TRP B 1 158 ? 19.453 -13.633 -2.873 1 97.88 158 TRP B CA 1
ATOM 2609 C C . TRP B 1 158 ? 18.516 -14.383 -3.824 1 97.88 158 TRP B C 1
ATOM 2611 O O . TRP B 1 158 ? 18.859 -15.453 -4.324 1 97.88 158 TRP B O 1
ATOM 2621 N N . MET B 1 159 ? 17.422 -13.891 -4.137 1 98.12 159 MET B N 1
ATOM 2622 C CA . MET B 1 159 ? 16.375 -14.625 -4.832 1 98.12 159 MET B CA 1
ATOM 2623 C C . MET B 1 159 ? 16.797 -14.961 -6.258 1 98.12 159 MET B C 1
ATOM 2625 O O . MET B 1 159 ? 16.641 -16.094 -6.707 1 98.12 159 MET B O 1
ATOM 2629 N N . PRO B 1 160 ? 17.328 -14 -7.031 1 97.94 160 PRO B N 1
ATOM 2630 C CA . PRO B 1 160 ? 17.75 -14.398 -8.375 1 97.94 160 PRO B CA 1
ATOM 2631 C C . PRO B 1 160 ? 18.859 -15.453 -8.352 1 97.94 160 PRO B C 1
ATOM 2633 O O . PRO B 1 160 ? 18.938 -16.281 -9.273 1 97.94 160 PRO B O 1
ATOM 2636 N N . LEU B 1 161 ? 19.656 -15.523 -7.359 1 97.38 161 LEU B N 1
ATOM 2637 C CA . LEU B 1 161 ? 20.797 -16.438 -7.273 1 97.38 161 LEU B CA 1
ATOM 2638 C C . LEU B 1 161 ? 20.312 -17.859 -7.008 1 97.38 161 LEU B C 1
ATOM 2640 O O . LEU B 1 161 ? 21 -18.828 -7.371 1 97.38 161 LEU B O 1
ATOM 2644 N N . VAL B 1 162 ? 19.125 -18.031 -6.41 1 96.56 162 VAL B N 1
ATOM 2645 C CA . VAL B 1 162 ? 18.719 -19.375 -5.996 1 96.56 162 VAL B CA 1
ATOM 2646 C C . VAL B 1 162 ? 17.422 -19.766 -6.711 1 96.56 162 VAL B C 1
ATOM 2648 O O . VAL B 1 162 ? 16.766 -20.75 -6.34 1 96.56 162 VAL B O 1
ATOM 2651 N N . ARG B 1 163 ? 17.031 -19.047 -7.617 1 96.81 163 ARG B N 1
ATOM 2652 C CA . ARG B 1 163 ? 15.758 -19.297 -8.297 1 96.81 163 ARG B CA 1
ATOM 2653 C C . ARG B 1 163 ? 15.688 -20.703 -8.852 1 96.81 163 ARG B C 1
ATOM 2655 O O . ARG B 1 163 ? 14.688 -21.406 -8.672 1 96.81 163 ARG B O 1
ATOM 2662 N N . ASP B 1 164 ? 16.734 -21.156 -9.531 1 96.12 164 ASP B N 1
ATOM 2663 C CA . ASP B 1 164 ? 16.734 -22.469 -10.195 1 96.12 164 ASP B CA 1
ATOM 2664 C C . ASP B 1 164 ? 16.672 -23.594 -9.18 1 96.12 164 ASP B C 1
ATOM 2666 O O . ASP B 1 164 ? 16.266 -24.719 -9.516 1 96.12 164 ASP B O 1
ATOM 2670 N N . TYR B 1 165 ? 17.094 -23.234 -8.055 1 95.06 165 TYR B N 1
ATOM 2671 C CA . TYR B 1 165 ? 17.047 -24.219 -6.977 1 95.06 165 TYR B CA 1
ATOM 2672 C C . TYR B 1 165 ? 15.602 -24.469 -6.547 1 95.06 165 TYR B C 1
ATOM 2674 O O . TYR B 1 165 ? 15.242 -25.594 -6.195 1 95.06 165 TYR B O 1
ATOM 2682 N N . TYR B 1 166 ? 14.711 -23.5 -6.594 1 95.44 166 TYR B N 1
ATOM 2683 C CA . TYR B 1 166 ? 13.375 -23.594 -6.023 1 95.44 166 TYR B CA 1
ATOM 2684 C C . TYR B 1 166 ? 12.328 -23.766 -7.117 1 95.44 166 TYR B C 1
ATOM 2686 O O . TYR B 1 166 ? 11.375 -24.531 -6.953 1 95.44 166 TYR B O 1
ATOM 2694 N N . VAL B 1 167 ? 12.469 -23.094 -8.195 1 96.06 167 VAL B N 1
ATOM 2695 C CA . VAL B 1 167 ? 11.422 -23.047 -9.211 1 96.06 167 VAL B CA 1
ATOM 2696 C C . VAL B 1 167 ? 11.5 -24.281 -10.109 1 96.06 167 VAL B C 1
ATOM 2698 O O . VAL B 1 167 ? 12.539 -24.531 -10.734 1 96.06 167 VAL B O 1
ATOM 2701 N N . THR B 1 168 ? 10.367 -24.938 -10.172 1 94.31 168 THR B N 1
ATOM 2702 C CA . THR B 1 168 ? 10.305 -26.141 -11 1 94.31 168 THR B CA 1
ATOM 2703 C C . THR B 1 168 ? 9.141 -26.062 -11.984 1 94.31 168 THR B C 1
ATOM 2705 O O . THR B 1 168 ? 9.094 -26.812 -12.969 1 94.31 168 THR B O 1
ATOM 2708 N N . VAL B 1 169 ? 8.141 -25.172 -11.734 1 89.31 169 VAL B N 1
ATOM 2709 C CA . VAL B 1 169 ? 7.016 -24.938 -12.633 1 89.31 169 VAL B CA 1
ATOM 2710 C C . VAL B 1 169 ? 7.105 -23.516 -13.188 1 89.31 169 VAL B C 1
ATOM 2712 O O . VAL B 1 169 ? 7.137 -22.547 -12.43 1 89.31 169 VAL B O 1
ATOM 2715 N N . TYR B 1 170 ? 7.137 -23.422 -14.453 1 87 170 TYR B N 1
ATOM 2716 C CA . TYR B 1 170 ? 7.402 -22.125 -15.07 1 87 170 TYR B CA 1
ATOM 2717 C C . TYR B 1 170 ? 6.141 -21.547 -15.695 1 87 170 TYR B C 1
ATOM 2719 O O . TYR B 1 170 ? 5.277 -22.297 -16.172 1 87 170 TYR B O 1
#

Sequence (340 aa):
MDSLKSVLPEGKGILPYYMFVLSVISIGNCLQTYSTLHFSRRLYNGRFIRNTKLPPATATFDPEDSTDKLVSAQNDPNATDQLTPLAGRIFGTWTLITSIVRCYAAYNLHLGPVYNIAYWTYVVAFGHFFSEKFVFGSMTFGLPQVFPFTLATCALIWMPLVRDYYVTVYMDSLKSVLPEGKGILPYYMFVLSVISIGNCLQTYSTLHFSRRLYNGRFIRNTKLPPATATFDPEDSTDKLVSAQNDPNATDQLTPLAGRIFGTWTLITSIVRCYAAYNLHLGPVYNIAYWTYVVAFGHFFSEKFVFGSMTFGLPQVFPFTLATCALIWMPLVRDYYVTVY

InterPro domains:
  IPR005352 Erg28 [PF03694] (15-157)
  IPR005352 Erg28 [PTHR15451] (13-162)